Protein AF-A0A3A0CST8-F1 (afdb_monomer_lite)

Structure (mmCIF, N/CA/C/O backbone):
data_AF-A0A3A0CST8-F1
#
_entry.id   AF-A0A3A0CST8-F1
#
loop_
_atom_site.group_PDB
_atom_site.id
_atom_site.type_symbol
_atom_site.label_atom_id
_atom_site.label_alt_id
_atom_site.label_comp_id
_atom_site.label_asym_id
_atom_site.label_entity_id
_atom_site.label_seq_id
_atom_site.pdbx_PDB_ins_code
_atom_site.Cartn_x
_atom_site.Cartn_y
_atom_site.Cartn_z
_atom_site.occupancy
_atom_site.B_iso_or_equiv
_atom_site.auth_seq_id
_atom_site.auth_comp_id
_atom_site.auth_asym_id
_atom_site.auth_atom_id
_atom_site.pdbx_PDB_model_num
ATOM 1 N N . MET A 1 1 ? -14.124 11.091 2.974 1.00 81.06 1 MET A N 1
ATOM 2 C CA . MET A 1 1 ? -13.326 9.839 2.989 1.00 81.06 1 MET A CA 1
ATOM 3 C C . MET A 1 1 ? -13.297 9.136 1.631 1.00 81.06 1 MET A C 1
ATOM 5 O O . MET A 1 1 ? -12.211 8.957 1.101 1.00 81.06 1 MET A O 1
ATOM 9 N N . GLN A 1 2 ? -14.442 8.824 1.005 1.00 89.06 2 GLN A N 1
ATOM 10 C CA . GLN A 1 2 ? -14.467 8.164 -0.319 1.00 89.06 2 GLN A CA 1
ATOM 11 C C . GLN A 1 2 ? -13.701 8.930 -1.416 1.00 89.06 2 GLN A C 1
ATOM 13 O O . GLN A 1 2 ? -12.946 8.319 -2.166 1.00 89.06 2 GLN A O 1
ATOM 18 N N . ALA A 1 3 ? -13.816 10.264 -1.459 1.00 92.81 3 ALA A N 1
ATOM 19 C CA . ALA A 1 3 ? -13.084 11.101 -2.416 1.00 92.81 3 ALA A CA 1
ATOM 20 C C . ALA A 1 3 ? -11.552 10.955 -2.311 1.00 92.81 3 ALA A C 1
ATOM 22 O O . ALA A 1 3 ? -10.868 10.930 -3.327 1.00 92.81 3 ALA A O 1
ATOM 23 N N . ILE A 1 4 ? -11.012 10.787 -1.097 1.00 92.19 4 ILE A N 1
ATOM 24 C CA . ILE A 1 4 ? -9.565 10.621 -0.873 1.00 92.19 4 ILE A CA 1
ATOM 25 C C . ILE A 1 4 ? -9.092 9.273 -1.425 1.00 92.19 4 ILE A C 1
ATOM 27 O O . ILE A 1 4 ? -8.030 9.194 -2.040 1.00 92.19 4 ILE A O 1
ATOM 31 N N . ALA A 1 5 ? -9.874 8.207 -1.231 1.00 92.00 5 ALA A N 1
ATOM 32 C CA . ALA A 1 5 ? -9.537 6.899 -1.782 1.00 92.00 5 ALA A CA 1
ATOM 33 C C . ALA A 1 5 ? -9.589 6.895 -3.313 1.00 92.00 5 ALA A C 1
ATOM 35 O O . ALA A 1 5 ? -8.661 6.388 -3.941 1.00 92.00 5 ALA A O 1
ATOM 36 N N . TRP A 1 6 ? -10.610 7.521 -3.905 1.00 94.75 6 TRP A N 1
ATOM 37 C CA . TRP A 1 6 ? -10.683 7.704 -5.355 1.00 94.75 6 TRP A CA 1
ATOM 38 C C . TRP A 1 6 ? -9.512 8.516 -5.895 1.00 94.75 6 TRP A C 1
ATOM 40 O O . TRP A 1 6 ? -8.875 8.073 -6.842 1.00 94.75 6 TRP A O 1
ATOM 50 N N . ALA A 1 7 ? -9.169 9.641 -5.262 1.00 96.38 7 ALA A N 1
ATOM 51 C CA . ALA A 1 7 ? -8.025 10.453 -5.665 1.00 96.38 7 ALA A CA 1
ATOM 52 C C . ALA A 1 7 ? -6.721 9.640 -5.643 1.00 96.38 7 ALA A C 1
ATOM 54 O O . ALA A 1 7 ? -5.965 9.657 -6.609 1.00 96.38 7 ALA A O 1
ATOM 55 N N . ARG A 1 8 ? -6.478 8.854 -4.585 1.00 95.56 8 ARG A N 1
ATOM 56 C CA . ARG A 1 8 ? -5.288 7.989 -4.494 1.00 95.56 8 ARG A CA 1
ATOM 57 C C . ARG A 1 8 ? -5.203 6.977 -5.633 1.00 95.56 8 ARG A C 1
ATOM 59 O O . ARG A 1 8 ? -4.122 6.789 -6.178 1.00 95.56 8 ARG A O 1
ATOM 66 N N . ILE A 1 9 ? -6.316 6.345 -6.003 1.00 96.38 9 ILE A N 1
ATOM 67 C CA . ILE A 1 9 ? -6.340 5.402 -7.129 1.00 96.38 9 ILE A CA 1
ATOM 68 C C . ILE A 1 9 ? -6.150 6.151 -8.453 1.00 96.38 9 ILE A C 1
ATOM 70 O O . ILE A 1 9 ? -5.315 5.749 -9.257 1.00 96.38 9 ILE A O 1
ATOM 74 N N . ALA A 1 10 ? -6.864 7.261 -8.651 1.00 97.38 10 ALA A N 1
ATOM 75 C CA . ALA A 1 10 ? -6.822 8.053 -9.878 1.00 97.38 10 ALA A CA 1
ATOM 76 C C . ALA A 1 10 ? -5.422 8.610 -10.175 1.00 97.38 10 ALA A C 1
ATOM 78 O O . ALA A 1 10 ? -4.998 8.581 -11.324 1.00 97.38 10 ALA A O 1
ATOM 79 N N . PHE A 1 11 ? -4.682 9.056 -9.155 1.00 97.81 11 PHE A N 1
ATOM 80 C CA . PHE A 1 11 ? -3.289 9.491 -9.308 1.00 97.81 11 PHE A CA 1
ATOM 81 C C . PHE A 1 11 ? -2.293 8.323 -9.311 1.00 97.81 11 PHE A C 1
ATOM 83 O O . PHE A 1 11 ? -1.277 8.380 -10.000 1.00 97.81 11 PHE A O 1
ATOM 90 N N . GLY A 1 12 ? -2.577 7.249 -8.571 1.00 97.12 12 GLY A N 1
ATOM 91 C CA . GLY A 1 12 ? -1.694 6.089 -8.473 1.00 97.12 12 GLY A CA 1
ATOM 92 C C . GLY A 1 12 ? -1.611 5.272 -9.763 1.00 97.12 12 GLY A C 1
ATOM 93 O O . GLY A 1 12 ? -0.530 4.802 -10.107 1.00 97.12 12 GLY A O 1
ATOM 94 N N . VAL A 1 13 ? -2.722 5.119 -10.497 1.00 97.94 13 VAL A N 1
ATOM 95 C CA . VAL A 1 13 ? -2.768 4.315 -11.733 1.00 97.94 13 VAL A CA 1
ATOM 96 C C . VAL A 1 13 ? -1.842 4.875 -12.825 1.00 97.94 13 VAL A C 1
ATOM 98 O O . VAL A 1 13 ? -0.993 4.115 -13.284 1.00 97.94 13 VAL A O 1
ATOM 101 N N . PRO A 1 14 ? -1.899 6.169 -13.208 1.00 98.12 14 PRO A N 1
ATOM 102 C CA . PRO A 1 14 ? -0.940 6.746 -14.153 1.00 98.12 14 PRO A CA 1
ATOM 103 C C . PRO A 1 14 ? 0.509 6.619 -13.676 1.00 98.12 14 PRO A C 1
ATOM 105 O O . PRO A 1 14 ? 1.400 6.303 -14.462 1.00 98.12 14 PRO A O 1
ATOM 108 N N . LEU A 1 15 ? 0.746 6.794 -12.372 1.00 97.50 15 LEU A N 1
ATOM 109 C CA . LEU A 1 15 ? 2.083 6.707 -11.789 1.00 97.50 15 LEU A CA 1
ATOM 110 C C . LEU A 1 15 ? 2.684 5.291 -11.890 1.00 97.50 15 LEU A C 1
ATOM 112 O O . LEU A 1 15 ? 3.903 5.152 -11.959 1.00 97.50 15 LEU A O 1
ATOM 116 N N . CYS A 1 16 ? 1.855 4.242 -11.989 1.00 98.12 16 CYS A N 1
ATOM 117 C CA . CYS A 1 16 ? 2.318 2.869 -12.228 1.00 98.12 16 CYS A CA 1
ATOM 118 C C . CYS A 1 16 ? 2.961 2.670 -13.611 1.00 98.12 16 CYS A C 1
ATOM 120 O O . CYS A 1 16 ? 3.689 1.698 -13.794 1.00 98.12 16 CYS A O 1
ATOM 122 N N . PHE A 1 17 ? 2.719 3.562 -14.579 1.00 98.12 17 PHE A N 1
ATOM 123 C CA . PHE A 1 17 ? 3.304 3.468 -15.922 1.00 98.12 17 PHE A CA 1
ATOM 124 C C . PHE A 1 17 ? 4.662 4.166 -16.045 1.00 98.12 17 PHE A C 1
ATOM 126 O O . PHE A 1 17 ? 5.387 3.908 -17.004 1.00 98.12 17 PHE A O 1
ATOM 133 N N . VAL A 1 18 ? 5.049 5.006 -15.078 1.00 97.62 18 VAL A N 1
ATOM 134 C CA . VAL A 1 18 ? 6.353 5.694 -15.086 1.00 97.62 18 VAL A CA 1
ATOM 135 C C . VAL A 1 18 ? 7.536 4.714 -15.158 1.00 97.62 18 VAL A C 1
ATOM 137 O O . VAL A 1 18 ? 8.402 4.916 -16.010 1.00 97.62 18 VAL A O 1
ATOM 140 N N . PRO A 1 19 ? 7.584 3.618 -14.372 1.00 96.75 19 PRO A N 1
ATOM 141 C CA . PRO A 1 19 ? 8.659 2.628 -14.472 1.00 96.75 19 PRO A CA 1
ATOM 142 C C . PRO A 1 19 ? 8.747 1.991 -15.864 1.00 96.75 19 PRO A C 1
ATOM 144 O O . PRO A 1 19 ? 9.836 1.841 -16.415 1.00 96.75 19 PRO A O 1
ATOM 147 N N . ALA A 1 20 ? 7.597 1.656 -16.457 1.00 97.69 20 ALA A N 1
ATOM 148 C CA . ALA A 1 20 ? 7.516 1.063 -17.787 1.00 97.69 20 ALA A CA 1
ATOM 149 C C . ALA A 1 20 ? 7.975 2.032 -18.883 1.00 97.69 20 ALA A C 1
ATOM 151 O O . ALA A 1 20 ? 8.694 1.623 -19.792 1.00 97.69 20 ALA A O 1
ATOM 152 N N . LEU A 1 21 ? 7.622 3.316 -18.764 1.00 97.94 21 LEU A N 1
ATOM 153 C CA . LEU A 1 21 ? 8.081 4.386 -19.649 1.00 97.94 21 LEU A CA 1
ATOM 154 C C . LEU A 1 21 ? 9.606 4.531 -19.602 1.00 97.94 21 LEU A C 1
ATOM 156 O O . LEU A 1 21 ? 10.253 4.544 -20.649 1.00 97.94 21 LEU A O 1
ATOM 160 N N . VAL A 1 22 ? 10.184 4.598 -18.398 1.00 97.00 22 VAL A N 1
ATOM 161 C CA . VAL A 1 22 ? 11.635 4.729 -18.208 1.00 97.00 22 VAL A CA 1
ATOM 162 C C . VAL A 1 22 ? 12.360 3.508 -18.775 1.00 97.00 22 VAL A C 1
ATOM 164 O O . VAL A 1 22 ? 13.212 3.650 -19.649 1.00 97.00 22 VAL A O 1
ATOM 167 N N . LEU A 1 23 ? 11.983 2.301 -18.344 1.00 96.06 23 LEU A N 1
ATOM 168 C CA . LEU A 1 23 ? 12.637 1.063 -18.776 1.00 96.06 23 LEU A CA 1
ATOM 169 C C . LEU A 1 23 ? 12.425 0.781 -20.268 1.00 96.06 23 LEU A C 1
ATOM 171 O O . LEU A 1 23 ? 13.358 0.376 -20.954 1.00 96.06 23 LEU A O 1
ATOM 175 N N . GLY A 1 24 ? 11.223 1.032 -20.790 1.00 96.69 24 GLY A N 1
ATOM 176 C CA . GLY A 1 24 ? 10.903 0.858 -22.207 1.00 96.69 24 GLY A CA 1
ATOM 177 C C . GLY A 1 24 ? 11.735 1.784 -23.090 1.00 96.69 24 GLY A C 1
ATOM 178 O O . GLY A 1 24 ? 12.293 1.343 -24.090 1.00 96.69 24 GLY A O 1
ATOM 179 N N . THR A 1 25 ? 11.910 3.040 -22.670 1.00 97.19 25 THR A N 1
ATOM 180 C CA . THR A 1 25 ? 12.773 4.005 -23.369 1.00 97.19 25 THR A CA 1
ATOM 181 C C . THR A 1 25 ? 14.241 3.589 -23.320 1.00 97.19 25 THR A C 1
ATOM 183 O O . THR A 1 25 ? 14.923 3.663 -24.341 1.00 97.19 25 THR A O 1
ATOM 186 N N . MET A 1 26 ? 14.725 3.092 -22.175 1.00 95.88 26 MET A N 1
ATOM 187 C CA . MET A 1 26 ? 16.091 2.571 -22.057 1.00 95.88 26 MET A CA 1
ATOM 188 C C . MET A 1 26 ? 16.331 1.375 -22.987 1.00 95.88 26 MET A C 1
ATOM 190 O O . MET A 1 26 ? 17.335 1.356 -23.697 1.00 95.88 26 MET A O 1
ATOM 194 N N . PHE A 1 27 ? 15.415 0.400 -23.029 1.00 95.38 27 PHE A N 1
ATOM 195 C CA . PHE A 1 27 ? 15.548 -0.767 -23.907 1.00 95.38 27 PHE A CA 1
ATOM 196 C C . PHE A 1 27 ? 15.442 -0.410 -25.384 1.00 95.38 27 PHE A C 1
ATOM 198 O O . PHE A 1 27 ? 16.228 -0.915 -26.182 1.00 95.38 27 PHE A O 1
ATOM 205 N N . TRP A 1 28 ? 14.518 0.478 -25.745 1.00 96.31 28 TRP A N 1
ATOM 206 C CA . TRP A 1 28 ? 14.379 0.945 -27.118 1.00 96.31 28 TRP A CA 1
ATOM 207 C C . TRP A 1 28 ? 15.637 1.684 -27.592 1.00 96.31 28 TRP A C 1
ATOM 209 O O . TRP A 1 28 ? 16.147 1.403 -28.678 1.00 96.31 28 TRP A O 1
ATOM 219 N N . PHE A 1 29 ? 16.190 2.579 -26.765 1.00 96.38 29 PHE A N 1
ATOM 220 C CA . PHE A 1 29 ? 17.419 3.305 -27.090 1.00 96.38 29 PHE A CA 1
ATOM 221 C C . PHE A 1 29 ? 18.623 2.361 -27.195 1.00 96.38 29 PHE A C 1
ATOM 223 O O . PHE A 1 29 ? 19.391 2.442 -28.152 1.00 96.38 29 PHE A O 1
ATOM 230 N N . ALA A 1 30 ? 18.780 1.428 -26.253 1.00 94.62 30 ALA A N 1
ATOM 231 C CA . ALA A 1 30 ? 19.846 0.429 -26.305 1.00 94.62 30 ALA A CA 1
ATOM 232 C C . ALA A 1 30 ? 19.723 -0.466 -27.550 1.00 94.62 30 ALA A C 1
ATOM 234 O O . ALA A 1 30 ? 20.701 -0.672 -28.263 1.00 94.62 30 ALA A O 1
ATOM 235 N N . GLY A 1 31 ? 18.513 -0.943 -27.850 1.00 94.12 31 GLY A N 1
ATOM 236 C CA . GLY A 1 31 ? 18.230 -1.769 -29.020 1.00 94.12 31 GLY A CA 1
ATOM 237 C C . GLY A 1 31 ? 18.499 -1.048 -30.339 1.00 94.12 31 GLY A C 1
ATOM 238 O O . GLY A 1 31 ? 19.132 -1.614 -31.226 1.00 94.12 31 GLY A O 1
ATOM 239 N N . SER A 1 32 ? 18.093 0.219 -30.447 1.00 94.25 32 SER A N 1
ATOM 240 C CA . SER A 1 32 ? 18.335 1.038 -31.641 1.00 94.25 32 SER A CA 1
ATOM 241 C C . SER A 1 32 ? 19.829 1.287 -31.866 1.00 94.25 32 SER A C 1
ATOM 243 O O . SER A 1 32 ? 20.308 1.186 -32.988 1.00 94.25 32 SER A O 1
ATOM 245 N N . ASN A 1 33 ? 20.604 1.532 -30.806 1.00 94.56 33 ASN A N 1
ATOM 246 C CA . ASN A 1 33 ? 22.049 1.729 -30.952 1.00 94.56 33 ASN A CA 1
ATOM 247 C C . ASN A 1 33 ? 22.806 0.439 -31.297 1.00 94.56 33 ASN A C 1
ATOM 249 O O . ASN A 1 33 ? 23.795 0.492 -32.022 1.00 94.56 33 ASN A O 1
ATOM 253 N N . LEU A 1 34 ? 22.368 -0.712 -30.782 1.00 94.88 34 LEU A N 1
ATOM 254 C CA . LEU A 1 34 ? 23.064 -1.987 -30.986 1.00 94.88 34 LEU A CA 1
ATOM 255 C C . LEU A 1 34 ? 22.696 -2.671 -32.309 1.00 94.88 34 LEU A C 1
ATOM 257 O O . LEU A 1 34 ? 23.549 -3.303 -32.925 1.00 94.88 34 LEU A O 1
ATOM 261 N N . PHE A 1 35 ? 21.439 -2.552 -32.743 1.00 93.75 35 PHE A N 1
ATOM 262 C CA . PHE A 1 35 ? 20.893 -3.289 -33.889 1.00 93.75 35 PHE A CA 1
ATOM 263 C C . PHE A 1 35 ? 20.351 -2.368 -35.000 1.00 93.75 35 PHE A C 1
ATOM 265 O O . PHE A 1 35 ? 19.735 -2.839 -35.955 1.00 93.75 35 PHE A O 1
ATOM 272 N N . GLY A 1 36 ? 20.567 -1.052 -34.890 1.00 86.88 36 GLY A N 1
ATOM 273 C CA . GLY A 1 36 ? 20.136 -0.031 -35.851 1.00 86.88 36 GLY A CA 1
ATOM 274 C C . GLY A 1 36 ? 18.670 0.371 -35.681 1.00 86.88 36 GLY A C 1
ATOM 275 O O . GLY A 1 36 ? 18.365 1.475 -35.235 1.00 86.88 36 GLY A O 1
ATOM 276 N N . HIS A 1 37 ? 17.743 -0.524 -36.023 1.00 81.00 37 HIS A N 1
ATOM 277 C CA . HIS A 1 37 ? 16.313 -0.299 -35.818 1.00 81.00 37 HIS A CA 1
ATOM 278 C C . HIS A 1 37 ? 15.620 -1.599 -35.426 1.00 81.00 37 HIS A C 1
ATOM 280 O O . HIS A 1 37 ? 15.430 -2.493 -36.248 1.00 81.00 37 HIS A O 1
ATOM 286 N N . TRP A 1 38 ? 15.241 -1.696 -34.152 1.00 79.62 38 TRP A N 1
ATOM 287 C CA . TRP A 1 38 ? 14.677 -2.915 -33.575 1.00 79.62 38 TRP A CA 1
ATOM 288 C C . TRP A 1 38 ? 13.203 -2.741 -33.172 1.00 79.62 38 TRP A C 1
ATOM 290 O O . TRP A 1 38 ? 12.765 -3.197 -32.125 1.00 79.62 38 TRP A O 1
ATOM 300 N N . GLY A 1 39 ? 12.417 -2.084 -34.027 1.00 91.75 39 GLY A N 1
ATOM 301 C CA . GLY A 1 39 ? 10.966 -1.954 -33.873 1.00 91.75 39 GLY A CA 1
ATOM 302 C C . GLY A 1 39 ? 10.496 -0.709 -33.115 1.00 91.75 39 GLY A C 1
ATOM 3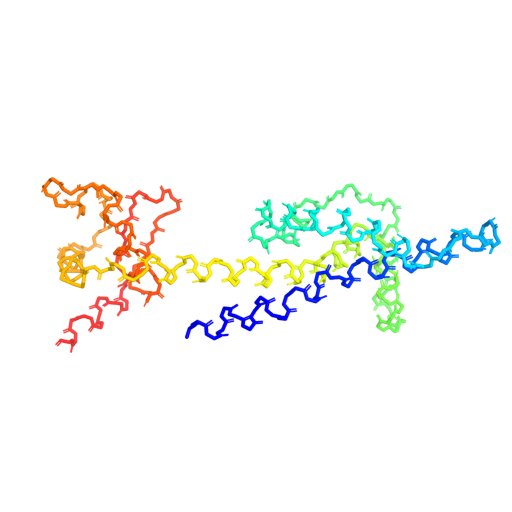03 O O . GLY A 1 39 ? 11.281 0.129 -32.659 1.00 91.75 39 GLY A O 1
ATOM 304 N N . ASP A 1 40 ? 9.173 -0.589 -33.011 1.00 96.00 40 ASP A N 1
ATOM 305 C CA . ASP A 1 40 ? 8.511 0.590 -32.460 1.00 96.00 40 ASP A CA 1
ATOM 306 C C . ASP A 1 40 ? 8.678 0.689 -30.940 1.00 96.00 40 ASP A C 1
ATOM 308 O O . ASP A 1 40 ? 8.480 -0.281 -30.203 1.00 96.00 40 ASP A O 1
ATOM 312 N N . TRP A 1 41 ? 8.946 1.900 -30.445 1.00 96.25 41 TRP A N 1
ATOM 313 C CA . TRP A 1 41 ? 9.044 2.199 -29.008 1.00 96.25 41 TRP A CA 1
ATOM 314 C C . TRP A 1 41 ? 7.820 1.711 -28.213 1.00 96.25 41 TRP A C 1
ATOM 316 O O . TRP A 1 41 ? 7.947 1.218 -27.090 1.00 96.25 41 TRP A O 1
ATOM 326 N N . THR A 1 42 ? 6.634 1.777 -28.822 1.00 97.19 42 THR A N 1
ATOM 327 C CA . THR A 1 42 ? 5.367 1.325 -28.236 1.00 97.19 42 THR A CA 1
ATOM 328 C C . THR A 1 42 ? 5.409 -0.145 -27.809 1.00 97.19 42 THR A C 1
ATOM 330 O O . THR A 1 42 ? 4.859 -0.490 -26.765 1.00 97.19 42 THR A O 1
ATOM 333 N N . TRP A 1 43 ? 6.094 -1.009 -28.563 1.00 96.56 43 TRP A N 1
ATOM 334 C CA . TRP A 1 43 ? 6.226 -2.431 -28.231 1.00 96.56 43 TRP A CA 1
ATOM 335 C C . TRP A 1 43 ? 7.049 -2.634 -26.954 1.00 96.56 43 TRP A C 1
ATOM 337 O O . TRP A 1 43 ? 6.638 -3.371 -26.055 1.00 96.56 43 TRP A O 1
ATOM 347 N N . TYR A 1 44 ? 8.168 -1.917 -26.830 1.00 96.25 44 TYR A N 1
ATOM 348 C CA . TYR A 1 44 ? 9.008 -1.941 -25.633 1.00 96.25 44 TYR A CA 1
ATOM 349 C C . TYR A 1 44 ? 8.253 -1.448 -24.403 1.00 96.25 44 TYR A C 1
ATOM 351 O O . TYR A 1 44 ? 8.309 -2.096 -23.361 1.00 96.25 44 TYR A O 1
ATOM 359 N N . PHE A 1 45 ? 7.509 -0.346 -24.532 1.00 97.69 45 PHE A N 1
ATOM 360 C CA . PHE A 1 45 ? 6.683 0.191 -23.452 1.00 97.69 45 PHE A CA 1
ATOM 361 C C . PHE A 1 45 ? 5.644 -0.821 -22.946 1.00 97.69 45 PHE A C 1
ATOM 363 O O . PHE A 1 45 ? 5.506 -1.013 -21.739 1.00 97.69 45 PHE A O 1
ATOM 370 N N . TRP A 1 46 ? 4.913 -1.492 -23.841 1.00 98.06 46 TRP A N 1
ATOM 371 C CA . TRP A 1 46 ? 3.888 -2.448 -23.413 1.00 98.06 46 TRP A CA 1
ATOM 372 C C . TRP A 1 46 ? 4.481 -3.721 -22.811 1.00 98.06 46 TRP A C 1
ATOM 374 O O . TRP A 1 46 ? 3.966 -4.189 -21.795 1.00 98.06 46 TRP A O 1
ATOM 384 N N . ILE A 1 47 ? 5.583 -4.250 -23.364 1.00 97.81 47 ILE A N 1
ATOM 385 C CA . ILE A 1 47 ? 6.296 -5.382 -22.747 1.00 97.81 47 ILE A CA 1
ATOM 386 C C . ILE A 1 47 ? 6.730 -5.007 -21.330 1.00 97.81 47 ILE A C 1
ATOM 388 O O . ILE A 1 47 ? 6.453 -5.745 -20.380 1.00 97.81 47 ILE A O 1
ATOM 392 N N . THR A 1 48 ? 7.404 -3.863 -21.164 1.00 97.44 48 THR A N 1
ATOM 393 C CA . THR A 1 48 ? 7.874 -3.451 -19.841 1.00 97.44 48 THR A CA 1
ATOM 394 C C . THR A 1 48 ? 6.705 -3.201 -18.903 1.00 97.44 48 THR A C 1
ATOM 396 O O . THR A 1 48 ? 6.788 -3.621 -17.755 1.00 97.44 48 THR A O 1
ATOM 399 N N . ALA A 1 49 ? 5.594 -2.613 -19.352 1.00 98.12 49 ALA A N 1
ATOM 400 C CA . ALA A 1 49 ? 4.399 -2.411 -18.530 1.00 98.12 49 ALA A CA 1
ATOM 401 C C . ALA A 1 49 ? 3.796 -3.733 -18.032 1.00 98.12 49 ALA A C 1
ATOM 403 O O . ALA A 1 49 ? 3.553 -3.876 -16.832 1.00 98.12 49 ALA A O 1
ATOM 404 N N . ILE A 1 50 ? 3.615 -4.715 -18.923 1.00 98.38 50 ILE A N 1
ATOM 405 C CA . ILE A 1 50 ? 3.051 -6.033 -18.589 1.00 98.38 50 ILE A CA 1
ATOM 406 C C . ILE A 1 50 ? 3.915 -6.764 -17.555 1.00 98.38 50 ILE A C 1
ATOM 408 O O . ILE A 1 50 ? 3.379 -7.451 -16.689 1.00 98.38 50 ILE A O 1
ATOM 412 N N . VAL A 1 51 ? 5.239 -6.606 -17.608 1.00 98.00 51 VAL A N 1
ATOM 413 C CA . VAL A 1 51 ? 6.160 -7.277 -16.677 1.00 98.00 51 VAL A CA 1
ATOM 414 C C . VAL A 1 51 ? 6.326 -6.499 -15.368 1.00 98.00 51 VAL A C 1
ATOM 416 O O . VAL A 1 51 ? 6.239 -7.066 -14.278 1.00 98.00 51 VAL A O 1
ATOM 419 N N . THR A 1 52 ? 6.578 -5.194 -15.455 1.00 97.50 52 THR A N 1
ATOM 420 C CA . THR A 1 52 ? 6.989 -4.369 -14.308 1.00 97.50 52 THR A CA 1
ATOM 421 C C . THR A 1 52 ? 5.830 -4.050 -13.380 1.00 97.50 52 THR A C 1
ATOM 423 O O . THR A 1 52 ? 6.005 -4.126 -12.165 1.00 97.50 52 THR A O 1
ATOM 426 N N . ILE A 1 53 ? 4.634 -3.762 -13.907 1.00 98.00 53 ILE A N 1
ATOM 427 C CA . ILE A 1 53 ? 3.485 -3.384 -13.074 1.00 98.00 53 ILE A CA 1
ATOM 428 C C . ILE A 1 53 ? 3.116 -4.521 -12.102 1.00 98.00 53 ILE A C 1
ATOM 430 O O . ILE A 1 53 ? 3.118 -4.272 -10.892 1.00 98.00 53 ILE A O 1
ATOM 434 N N . PRO A 1 54 ? 2.878 -5.778 -12.540 1.00 98.44 54 PRO A N 1
ATOM 435 C CA . PRO A 1 54 ? 2.577 -6.871 -11.613 1.00 98.44 54 PRO A CA 1
ATOM 436 C C . PRO A 1 54 ? 3.705 -7.131 -10.613 1.00 98.44 54 PRO A C 1
ATOM 438 O O . PRO A 1 54 ? 3.440 -7.434 -9.448 1.00 98.44 54 PRO A O 1
ATOM 441 N N . LEU A 1 55 ? 4.962 -6.986 -11.048 1.00 97.88 55 LEU A N 1
ATOM 442 C CA . LEU A 1 55 ? 6.124 -7.184 -10.188 1.00 97.88 55 LEU A CA 1
ATOM 443 C C . LEU A 1 55 ? 6.178 -6.140 -9.067 1.00 97.88 55 LEU A C 1
ATOM 445 O O . LEU A 1 55 ? 6.385 -6.509 -7.912 1.00 97.88 55 LEU A O 1
ATOM 449 N N . LEU A 1 56 ? 5.927 -4.866 -9.375 1.00 96.94 56 LEU A N 1
ATOM 450 C CA . LEU A 1 56 ? 5.908 -3.791 -8.381 1.00 96.94 56 LEU A CA 1
ATOM 451 C C . LEU A 1 56 ? 4.745 -3.943 -7.394 1.00 96.94 56 LEU A C 1
ATOM 453 O O . LEU A 1 56 ? 4.946 -3.792 -6.191 1.00 96.94 56 LEU A O 1
ATOM 457 N N . PHE A 1 57 ? 3.550 -4.322 -7.863 1.00 98.06 57 PHE A N 1
ATOM 458 C CA . PHE A 1 57 ? 2.433 -4.642 -6.965 1.00 98.06 57 PHE A CA 1
ATOM 459 C C . PHE A 1 57 ? 2.763 -5.819 -6.043 1.00 98.06 57 PHE A C 1
ATOM 461 O O . PHE A 1 57 ? 2.503 -5.757 -4.841 1.00 98.06 57 PHE A O 1
ATOM 468 N N . ARG A 1 58 ? 3.368 -6.886 -6.579 1.00 97.88 58 ARG A N 1
ATOM 469 C CA . ARG A 1 58 ? 3.795 -8.041 -5.780 1.00 97.88 58 ARG A CA 1
ATOM 470 C C . ARG A 1 58 ? 4.847 -7.650 -4.742 1.00 97.88 58 ARG A C 1
ATOM 472 O O . ARG A 1 58 ? 4.783 -8.130 -3.611 1.00 97.88 58 ARG A O 1
ATOM 479 N N . LEU A 1 59 ? 5.798 -6.796 -5.117 1.00 96.38 59 LEU A N 1
ATOM 480 C CA . LEU A 1 59 ? 6.838 -6.305 -4.221 1.00 96.38 59 LEU A CA 1
ATOM 481 C C . LEU A 1 59 ? 6.236 -5.472 -3.082 1.00 96.38 59 LEU A C 1
ATOM 483 O O . LEU A 1 59 ? 6.509 -5.766 -1.924 1.00 96.38 59 LEU A O 1
ATOM 487 N N . GLU A 1 60 ? 5.356 -4.518 -3.392 1.00 96.38 60 GLU A N 1
ATOM 488 C CA . GLU A 1 60 ? 4.696 -3.664 -2.393 1.00 96.38 60 GLU A CA 1
ATOM 489 C C . GLU A 1 60 ? 3.812 -4.469 -1.423 1.00 96.38 60 GLU A C 1
ATOM 491 O O . GLU A 1 60 ? 3.772 -4.189 -0.223 1.00 96.38 60 GLU A O 1
ATOM 496 N N . VAL A 1 61 ? 3.126 -5.512 -1.909 1.00 96.12 61 VAL A N 1
ATOM 497 C CA . VAL A 1 61 ? 2.368 -6.433 -1.043 1.00 96.12 61 VAL A CA 1
ATOM 498 C C . VAL A 1 61 ? 3.301 -7.214 -0.120 1.00 96.12 61 VAL A C 1
ATOM 500 O O . VAL A 1 61 ? 2.986 -7.395 1.053 1.00 96.12 61 VAL A O 1
ATOM 503 N N . ARG A 1 62 ? 4.459 -7.662 -0.619 1.00 95.75 62 ARG A N 1
ATOM 504 C CA . ARG A 1 62 ? 5.430 -8.423 0.177 1.00 95.75 62 ARG A CA 1
ATOM 505 C C . ARG A 1 62 ? 6.109 -7.561 1.242 1.00 95.75 62 ARG A C 1
ATOM 507 O O . ARG A 1 62 ? 6.371 -8.053 2.334 1.00 95.75 62 ARG A O 1
ATOM 514 N N . THR A 1 63 ? 6.404 -6.303 0.931 1.00 94.31 63 THR A N 1
ATOM 515 C CA . THR A 1 63 ? 7.115 -5.381 1.831 1.00 94.31 63 THR A CA 1
ATOM 516 C C . THR A 1 63 ? 6.176 -4.628 2.765 1.00 94.31 63 THR A C 1
ATOM 518 O O . THR A 1 63 ? 6.645 -3.979 3.695 1.00 94.31 63 THR A O 1
ATOM 521 N N . ASN A 1 64 ? 4.860 -4.689 2.525 1.00 92.12 64 ASN A N 1
ATOM 522 C CA . ASN A 1 64 ? 3.846 -3.904 3.231 1.00 92.12 64 ASN A CA 1
ATOM 523 C C . ASN A 1 64 ? 4.147 -2.390 3.264 1.00 92.12 64 ASN A C 1
ATOM 525 O O . ASN A 1 64 ? 3.701 -1.693 4.173 1.00 92.12 64 ASN A O 1
ATOM 529 N N . GLY A 1 65 ? 4.869 -1.880 2.260 1.00 89.81 65 GLY A N 1
ATOM 530 C CA . GLY A 1 65 ? 5.284 -0.478 2.168 1.00 89.81 65 GLY A CA 1
ATOM 531 C C . GLY A 1 65 ? 6.583 -0.123 2.898 1.00 89.81 65 GLY A C 1
ATOM 532 O O . GLY A 1 65 ? 6.964 1.041 2.880 1.00 89.81 65 GLY A O 1
ATOM 533 N N . ASP A 1 66 ? 7.284 -1.095 3.493 1.00 91.88 66 ASP A N 1
ATOM 534 C CA . ASP A 1 66 ? 8.586 -0.900 4.157 1.00 91.88 66 ASP A CA 1
ATOM 535 C C . ASP A 1 66 ? 9.745 -1.445 3.299 1.00 91.88 66 ASP A C 1
ATOM 537 O O . ASP A 1 66 ? 10.609 -2.183 3.770 1.00 91.88 66 ASP A O 1
ATOM 541 N N . TYR A 1 67 ? 9.745 -1.180 1.987 1.00 91.44 67 TYR A N 1
ATOM 542 C CA . TYR A 1 67 ? 10.786 -1.720 1.100 1.00 91.44 67 TYR A CA 1
ATOM 543 C C . TYR A 1 67 ? 12.172 -1.170 1.453 1.00 91.44 67 TYR A C 1
ATOM 545 O O . TYR A 1 67 ? 13.085 -1.953 1.718 1.00 91.44 67 TYR A O 1
ATOM 553 N N . LEU A 1 68 ? 12.319 0.156 1.521 1.00 88.50 68 LEU A N 1
ATOM 554 C CA . LEU A 1 68 ? 13.596 0.789 1.845 1.00 88.50 68 LEU A CA 1
ATOM 555 C C . LEU A 1 68 ? 14.127 0.371 3.227 1.00 88.50 68 LEU A C 1
ATOM 557 O O . LEU A 1 68 ? 15.317 0.089 3.354 1.00 88.50 68 LEU A O 1
ATOM 561 N N . GLY A 1 69 ? 13.259 0.261 4.240 1.00 87.25 69 GLY A N 1
ATOM 562 C CA . GLY A 1 69 ? 13.645 -0.215 5.570 1.00 87.25 69 GLY A CA 1
ATOM 563 C C . GLY A 1 69 ? 14.121 -1.668 5.559 1.00 87.25 69 GLY A C 1
ATOM 564 O O . GLY A 1 69 ? 15.125 -1.992 6.193 1.00 87.25 69 GLY A O 1
ATOM 565 N N . ASN A 1 70 ? 13.475 -2.536 4.776 1.00 88.62 70 ASN A N 1
ATOM 566 C CA . ASN A 1 70 ? 13.921 -3.919 4.596 1.00 88.62 70 ASN A CA 1
ATOM 567 C C . ASN A 1 70 ? 15.277 -4.010 3.878 1.00 88.62 70 ASN A C 1
ATOM 569 O O . ASN A 1 70 ? 16.115 -4.814 4.277 1.00 88.62 70 ASN A O 1
ATOM 573 N N . VAL A 1 71 ? 15.526 -3.174 2.863 1.00 86.31 71 VAL A N 1
ATOM 574 C CA . VAL A 1 71 ? 16.828 -3.133 2.173 1.00 86.31 71 VAL A CA 1
ATOM 575 C C . VAL A 1 71 ? 17.928 -2.577 3.080 1.00 86.31 71 VAL A C 1
ATOM 577 O O . VAL A 1 71 ? 19.042 -3.088 3.055 1.00 86.31 71 VAL A O 1
ATOM 580 N N . ALA A 1 72 ? 17.626 -1.571 3.903 1.00 84.44 72 ALA A N 1
ATOM 581 C CA . ALA A 1 72 ? 18.590 -0.975 4.827 1.00 84.44 72 ALA A CA 1
ATOM 582 C C . ALA A 1 72 ? 18.983 -1.912 5.983 1.00 84.44 72 ALA A C 1
ATOM 584 O O . ALA A 1 72 ? 20.095 -1.814 6.493 1.00 84.44 72 ALA A O 1
ATOM 585 N N . ARG A 1 73 ? 18.087 -2.820 6.397 1.00 85.81 73 ARG A N 1
ATOM 586 C CA . ARG A 1 73 ? 18.365 -3.838 7.429 1.00 85.81 73 ARG A CA 1
ATOM 587 C C . ARG A 1 73 ? 19.240 -4.987 6.932 1.00 85.81 73 ARG A C 1
ATOM 589 O O . ARG A 1 73 ? 19.902 -5.619 7.746 1.00 85.81 73 ARG A O 1
ATOM 596 N N . ASP A 1 74 ? 19.233 -5.245 5.629 1.00 83.94 74 ASP A N 1
ATOM 597 C CA . ASP A 1 74 ? 20.055 -6.267 4.979 1.00 83.94 74 ASP A CA 1
ATOM 598 C C . ASP A 1 74 ? 20.944 -5.619 3.902 1.00 83.94 74 ASP A C 1
ATOM 600 O O . ASP A 1 74 ? 20.713 -5.795 2.692 1.00 83.94 74 ASP A O 1
ATOM 604 N N . PRO A 1 75 ? 21.936 -4.802 4.316 1.00 68.25 75 PRO A N 1
ATOM 605 C CA . PRO A 1 75 ? 22.934 -4.300 3.396 1.00 68.25 75 PRO A CA 1
ATOM 606 C C . PRO A 1 75 ? 23.734 -5.516 2.931 1.00 68.25 75 PRO A C 1
ATOM 608 O O . PRO A 1 75 ? 24.485 -6.114 3.695 1.00 68.25 75 PRO A O 1
ATOM 611 N N . GLY A 1 76 ? 23.513 -5.928 1.681 1.00 70.94 76 GLY A N 1
ATOM 612 C CA . GLY A 1 76 ? 24.255 -7.032 1.074 1.00 70.94 76 GLY A CA 1
ATOM 613 C C . GLY A 1 76 ? 25.775 -6.816 1.112 1.00 70.94 76 GLY A C 1
ATOM 614 O O . GLY A 1 76 ? 26.239 -5.764 1.551 1.00 70.94 76 GLY A O 1
ATOM 615 N N . PRO A 1 77 ? 26.562 -7.784 0.612 1.00 67.88 77 PRO A N 1
ATOM 616 C CA . PRO A 1 77 ? 28.019 -7.716 0.670 1.00 67.88 77 PRO A CA 1
ATOM 617 C C . PRO A 1 77 ? 28.518 -6.383 0.103 1.00 67.88 77 PRO A C 1
ATOM 619 O O . PRO A 1 77 ? 28.217 -6.026 -1.039 1.00 67.88 77 PRO A O 1
ATOM 622 N N . SER A 1 78 ? 29.234 -5.627 0.935 1.00 62.12 78 SER A N 1
ATOM 623 C CA . SER A 1 78 ? 29.850 -4.364 0.553 1.00 62.12 78 SER A CA 1
ATOM 624 C C . SER A 1 78 ? 30.885 -4.618 -0.541 1.00 62.12 78 SER A C 1
ATOM 626 O O . SER A 1 78 ? 31.695 -5.540 -0.453 1.00 62.12 78 SER A O 1
ATOM 628 N N . VAL A 1 79 ? 30.847 -3.812 -1.604 1.00 61.12 79 VAL A N 1
ATOM 629 C CA . VAL A 1 79 ? 31.845 -3.893 -2.675 1.00 61.12 79 VAL A CA 1
ATOM 630 C C . VAL A 1 79 ? 33.182 -3.385 -2.113 1.00 61.12 79 VAL A C 1
ATOM 632 O O . VAL A 1 79 ? 33.223 -2.260 -1.598 1.00 61.12 79 VAL A O 1
ATOM 635 N N . PRO A 1 80 ? 34.277 -4.168 -2.185 1.00 53.16 80 PRO A N 1
ATOM 636 C CA . PRO A 1 80 ? 35.592 -3.716 -1.740 1.00 53.16 80 PRO A CA 1
ATOM 637 C C . PRO A 1 80 ? 35.998 -2.436 -2.486 1.00 53.16 80 PRO A C 1
ATOM 639 O O . PRO A 1 80 ? 35.994 -2.413 -3.714 1.00 53.16 80 PRO A O 1
ATOM 642 N N . GLY A 1 81 ? 36.329 -1.369 -1.751 1.00 59.34 81 GLY A N 1
ATOM 643 C CA . GLY A 1 81 ? 36.746 -0.073 -2.314 1.00 59.34 81 GLY A CA 1
ATOM 644 C C . GLY A 1 81 ? 35.689 1.044 -2.308 1.00 59.34 81 GLY A C 1
ATOM 645 O O . GLY A 1 81 ? 36.018 2.182 -2.639 1.00 59.34 81 GLY A O 1
ATOM 646 N N . GLY A 1 82 ? 34.447 0.776 -1.881 1.00 56.41 82 GLY A N 1
ATOM 647 C CA . GLY A 1 82 ? 33.386 1.797 -1.805 1.00 56.41 82 GLY A CA 1
ATOM 648 C C . GLY A 1 82 ? 33.630 2.913 -0.774 1.00 56.41 82 GLY A C 1
ATOM 649 O O . GLY A 1 82 ? 33.142 4.031 -0.945 1.00 56.41 82 GLY A O 1
ATOM 650 N N . GLU A 1 83 ? 34.427 2.649 0.266 1.00 60.00 83 GLU A N 1
ATOM 651 C CA . GLU A 1 83 ? 34.704 3.608 1.347 1.00 60.00 83 GLU A CA 1
ATOM 652 C C . GLU A 1 83 ? 35.500 4.831 0.865 1.00 60.00 83 GLU A C 1
ATOM 654 O O . GLU A 1 83 ? 35.184 5.961 1.235 1.00 60.00 83 GLU A O 1
ATOM 659 N N . MET A 1 84 ? 36.470 4.640 -0.038 1.00 55.53 84 MET A N 1
ATOM 660 C CA . MET A 1 84 ? 37.254 5.743 -0.612 1.00 55.53 84 MET A CA 1
ATOM 661 C C . MET A 1 84 ? 36.402 6.664 -1.499 1.00 55.53 84 MET A C 1
ATOM 663 O O . MET A 1 84 ? 36.595 7.881 -1.501 1.00 55.53 84 MET A O 1
ATOM 667 N N . LEU A 1 85 ? 35.424 6.104 -2.220 1.00 56.22 85 LEU A N 1
ATOM 668 C CA . LEU A 1 85 ? 34.529 6.871 -3.092 1.00 56.22 85 LEU A CA 1
ATOM 669 C C . LEU A 1 85 ? 33.493 7.681 -2.292 1.00 56.22 85 LEU A C 1
ATOM 671 O O . LEU A 1 85 ? 33.133 8.791 -2.685 1.00 56.22 85 LEU A O 1
ATOM 675 N N . ALA A 1 86 ? 33.040 7.154 -1.150 1.00 56.59 86 ALA A N 1
ATOM 676 C CA . ALA A 1 86 ? 32.127 7.850 -0.244 1.00 56.59 86 ALA A CA 1
ATOM 677 C C . ALA A 1 86 ? 32.786 9.075 0.420 1.00 56.59 86 ALA A C 1
ATOM 679 O O . ALA A 1 86 ? 32.152 10.125 0.542 1.00 56.59 86 ALA A O 1
ATOM 680 N N . VAL A 1 87 ? 34.074 8.975 0.775 1.00 60.69 87 VAL A N 1
ATOM 681 C CA . VAL A 1 87 ? 34.872 10.108 1.279 1.00 60.69 87 VAL A CA 1
ATOM 682 C C . VAL A 1 87 ? 35.062 11.176 0.193 1.00 60.69 87 VAL A C 1
ATOM 684 O O . VAL A 1 87 ? 34.900 12.362 0.471 1.00 60.69 87 VAL A O 1
ATOM 687 N N . ALA A 1 88 ? 35.305 10.779 -1.062 1.00 55.16 88 ALA A N 1
ATOM 688 C CA . ALA A 1 88 ? 35.391 11.710 -2.194 1.00 55.16 88 ALA A CA 1
ATOM 689 C C . ALA A 1 88 ? 34.061 12.442 -2.476 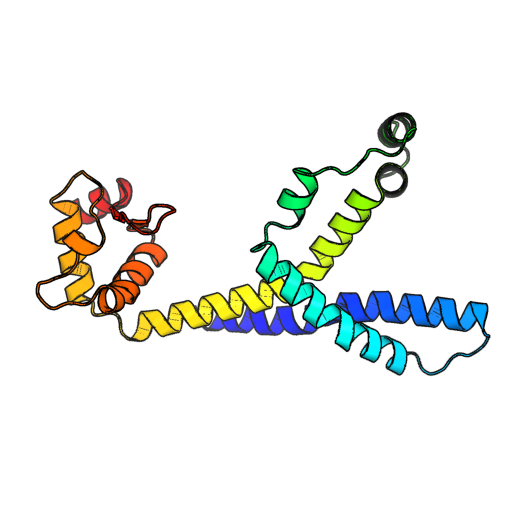1.00 55.16 88 ALA A C 1
ATOM 691 O O . ALA A 1 88 ? 34.067 13.625 -2.814 1.00 55.16 88 ALA A O 1
ATOM 692 N N . ALA A 1 89 ? 32.919 11.775 -2.275 1.00 55.88 89 ALA A N 1
ATOM 693 C CA . ALA A 1 89 ? 31.588 12.376 -2.393 1.00 55.88 89 ALA A CA 1
ATOM 694 C C . ALA A 1 89 ? 31.301 13.417 -1.291 1.00 55.88 89 ALA A C 1
ATOM 696 O O . ALA A 1 89 ? 30.619 14.410 -1.539 1.00 55.88 89 ALA A O 1
ATOM 697 N N . HIS A 1 90 ? 31.835 13.207 -0.081 1.00 57.44 90 HIS A N 1
ATOM 698 C CA . HIS A 1 90 ? 31.739 14.153 1.039 1.00 57.44 90 HIS A CA 1
ATOM 699 C C . HIS A 1 90 ? 32.594 15.417 0.847 1.00 57.44 90 HIS A C 1
ATOM 701 O O . HIS A 1 90 ? 32.300 16.443 1.455 1.00 57.44 90 HIS A O 1
ATOM 707 N N . LEU A 1 91 ? 33.614 15.379 -0.019 1.00 61.25 91 LEU A N 1
ATOM 708 C CA . LEU A 1 91 ? 34.539 16.494 -0.272 1.00 61.25 91 LEU A CA 1
ATOM 709 C C . LEU A 1 91 ? 34.000 17.576 -1.236 1.00 61.25 91 LEU A C 1
ATOM 711 O O . LEU A 1 91 ? 34.752 18.444 -1.669 1.00 61.25 91 LEU A O 1
ATOM 715 N N . GLY A 1 92 ? 32.695 17.592 -1.531 1.00 48.16 92 GLY A N 1
ATOM 716 C CA . GLY A 1 92 ? 32.031 18.798 -2.048 1.00 48.16 92 GLY A CA 1
ATOM 717 C C . GLY A 1 92 ? 31.988 18.974 -3.569 1.00 48.16 92 GLY A C 1
ATOM 718 O O . GLY A 1 92 ? 31.655 20.058 -4.048 1.00 48.16 92 GLY A O 1
ATOM 719 N N . LEU A 1 93 ? 32.235 17.928 -4.356 1.00 52.69 93 LEU A N 1
ATOM 720 C CA . LEU A 1 93 ? 31.872 17.937 -5.776 1.00 52.69 93 LEU A CA 1
ATOM 721 C C . LEU A 1 93 ? 30.357 17.729 -5.896 1.00 52.69 93 LEU A C 1
ATOM 723 O O . LEU A 1 93 ? 29.927 16.588 -5.939 1.00 52.69 93 LEU A O 1
ATOM 727 N N . GLY A 1 94 ? 29.582 18.826 -5.895 1.00 52.41 94 GLY A N 1
ATOM 728 C CA . GLY A 1 94 ? 28.177 18.981 -6.331 1.00 52.41 94 GLY A CA 1
ATOM 729 C C . GLY A 1 94 ? 27.146 17.907 -5.933 1.00 52.41 94 GLY A C 1
ATOM 730 O O . GLY A 1 94 ? 27.351 16.714 -6.094 1.00 52.41 94 GLY A O 1
ATOM 731 N N . THR A 1 95 ? 25.934 18.301 -5.540 1.00 54.97 95 THR A N 1
ATOM 732 C CA . THR A 1 95 ? 24.835 17.363 -5.205 1.00 54.97 95 THR A CA 1
ATOM 733 C C . THR A 1 95 ? 24.583 16.271 -6.260 1.00 54.97 95 THR A C 1
ATOM 735 O O . THR A 1 95 ? 24.251 15.148 -5.897 1.00 54.97 95 THR A O 1
ATOM 738 N N . LEU A 1 96 ? 24.817 16.541 -7.550 1.00 52.25 96 LEU A N 1
ATOM 739 C CA . LEU A 1 96 ? 24.738 15.538 -8.624 1.00 52.25 96 LEU A CA 1
ATOM 740 C C . LEU A 1 96 ? 25.940 14.576 -8.678 1.00 52.25 96 LEU A C 1
ATOM 742 O O . LEU A 1 96 ? 25.752 13.385 -8.923 1.00 52.25 96 LEU A O 1
ATOM 746 N N . ALA A 1 97 ? 27.159 15.052 -8.419 1.00 51.81 97 ALA A N 1
ATOM 747 C CA . ALA A 1 97 ? 28.359 14.213 -8.410 1.00 51.81 97 ALA A CA 1
ATOM 748 C C . ALA A 1 97 ? 28.481 13.398 -7.108 1.00 51.81 97 ALA A C 1
ATOM 750 O O . ALA A 1 97 ? 28.903 12.246 -7.158 1.00 51.81 97 ALA A O 1
ATOM 751 N N . GLY A 1 98 ? 27.993 13.915 -5.975 1.00 54.12 98 GLY A N 1
ATOM 752 C CA . GLY A 1 98 ? 27.839 13.156 -4.729 1.00 54.12 98 GLY A CA 1
ATOM 753 C C . GLY A 1 98 ? 26.802 12.028 -4.830 1.00 54.12 98 GLY A C 1
ATOM 754 O O . GLY A 1 98 ? 27.044 10.922 -4.342 1.00 54.12 98 GLY A O 1
ATOM 755 N N . VAL A 1 99 ? 25.683 12.253 -5.532 1.00 54.38 99 VAL A N 1
ATOM 756 C CA . VAL A 1 99 ? 24.723 11.185 -5.870 1.00 54.38 99 VAL A CA 1
ATOM 757 C C . VAL A 1 99 ? 25.365 10.178 -6.832 1.00 54.38 99 VAL A C 1
ATOM 759 O O . VAL A 1 99 ? 25.269 8.978 -6.603 1.00 54.38 99 VAL A O 1
ATOM 762 N N . GLY A 1 100 ? 26.112 10.623 -7.847 1.00 55.47 100 GLY A N 1
ATOM 763 C CA . GLY A 1 100 ? 26.872 9.736 -8.741 1.00 55.47 100 GLY A CA 1
ATOM 764 C C . GLY A 1 100 ? 27.911 8.862 -8.018 1.00 55.47 100 GLY A C 1
ATOM 765 O O . GLY A 1 100 ? 27.979 7.657 -8.229 1.00 55.47 100 GLY A O 1
ATOM 766 N N . ALA A 1 101 ? 28.691 9.433 -7.102 1.00 55.94 101 ALA A N 1
ATOM 767 C CA . ALA A 1 101 ? 29.711 8.696 -6.359 1.00 55.94 101 ALA A CA 1
ATOM 768 C C . ALA A 1 101 ? 29.103 7.730 -5.323 1.00 55.94 101 ALA A C 1
ATOM 770 O O . ALA A 1 101 ? 29.533 6.584 -5.207 1.00 55.94 101 ALA A O 1
ATOM 771 N N . THR A 1 102 ? 28.050 8.130 -4.609 1.00 59.09 102 THR A N 1
ATOM 772 C CA . THR A 1 102 ? 27.358 7.223 -3.672 1.00 59.09 102 THR A CA 1
ATOM 773 C C . THR A 1 102 ? 26.612 6.095 -4.389 1.00 59.09 102 THR A C 1
ATOM 775 O O . THR A 1 102 ? 26.587 4.968 -3.892 1.00 59.09 102 THR A O 1
ATOM 778 N N . THR A 1 103 ? 26.071 6.352 -5.585 1.00 61.03 103 THR A N 1
ATOM 779 C CA . THR A 1 103 ? 25.457 5.306 -6.418 1.00 61.03 103 THR A CA 1
ATOM 780 C C . THR A 1 103 ? 26.480 4.313 -6.974 1.00 61.03 103 THR A C 1
ATOM 782 O O . THR A 1 103 ? 26.180 3.122 -7.024 1.00 61.03 103 THR A O 1
ATOM 785 N N . LEU A 1 104 ? 27.699 4.752 -7.307 1.00 61.72 104 LEU A N 1
ATOM 786 C CA . LEU A 1 104 ? 28.801 3.857 -7.686 1.00 61.72 104 LEU A CA 1
ATOM 787 C C . LEU A 1 104 ? 29.339 3.044 -6.499 1.00 61.72 104 LEU A C 1
ATOM 789 O O . LEU A 1 104 ? 29.665 1.870 -6.660 1.00 61.72 104 LEU A O 1
ATOM 793 N N . ALA A 1 105 ? 29.404 3.641 -5.306 1.00 67.44 105 ALA A N 1
ATOM 794 C CA . ALA A 1 105 ? 29.879 2.966 -4.097 1.00 67.44 105 ALA A CA 1
ATOM 795 C C . ALA A 1 105 ? 28.906 1.883 -3.598 1.00 67.44 105 ALA A C 1
ATOM 797 O O . ALA A 1 105 ? 29.333 0.880 -3.024 1.00 67.44 105 ALA A O 1
ATOM 798 N N . ASN A 1 106 ? 27.598 2.072 -3.807 1.00 72.44 106 ASN A N 1
ATOM 799 C CA . ASN A 1 106 ? 26.582 1.091 -3.445 1.00 72.44 106 ASN A CA 1
ATOM 800 C C . ASN A 1 106 ? 25.435 1.064 -4.477 1.00 72.44 106 ASN A C 1
ATOM 802 O O . ASN A 1 106 ? 24.369 1.652 -4.249 1.00 72.44 106 ASN A O 1
ATOM 806 N N . PRO A 1 107 ? 25.607 0.343 -5.602 1.00 76.19 107 PRO A N 1
ATOM 807 C CA . PRO A 1 107 ? 24.599 0.278 -6.660 1.00 76.19 107 PRO A CA 1
ATOM 808 C C . PRO A 1 107 ? 23.270 -0.314 -6.171 1.00 76.19 107 PRO A C 1
ATOM 810 O O . PRO A 1 107 ? 22.213 0.006 -6.714 1.00 76.19 107 PRO A O 1
ATOM 813 N N . ARG A 1 108 ? 23.288 -1.127 -5.104 1.00 80.25 108 ARG A N 1
ATOM 814 C CA . ARG A 1 108 ? 22.074 -1.680 -4.488 1.00 80.25 108 ARG A CA 1
ATOM 815 C C . ARG A 1 108 ? 21.245 -0.598 -3.794 1.00 80.25 108 ARG A C 1
ATOM 817 O O . ARG A 1 108 ? 20.025 -0.613 -3.931 1.00 80.25 108 ARG A O 1
ATOM 824 N N . MET A 1 109 ? 21.881 0.348 -3.102 1.00 79.44 109 MET A N 1
ATOM 825 C CA . MET A 1 109 ? 21.184 1.488 -2.487 1.00 79.44 109 MET A CA 1
ATOM 826 C C . MET A 1 109 ? 20.667 2.485 -3.529 1.00 79.44 109 MET A C 1
ATOM 828 O O . MET A 1 109 ? 19.570 3.020 -3.392 1.00 79.44 109 MET A O 1
ATOM 832 N N . ALA A 1 110 ? 21.413 2.687 -4.616 1.00 80.56 110 ALA A N 1
ATOM 833 C CA . ALA A 1 110 ? 20.940 3.465 -5.759 1.00 80.56 110 ALA A CA 1
ATOM 834 C C . ALA A 1 110 ? 19.665 2.858 -6.362 1.00 80.56 110 ALA A C 1
ATOM 836 O O . ALA A 1 110 ? 18.637 3.523 -6.514 1.00 80.56 110 ALA A O 1
ATOM 837 N N . ALA A 1 111 ?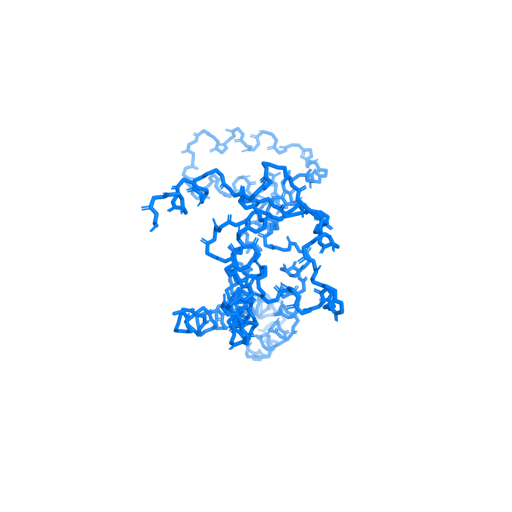 19.730 1.558 -6.662 1.00 85.12 111 ALA A N 1
ATOM 838 C CA . ALA A 1 111 ? 18.624 0.806 -7.227 1.00 85.12 111 ALA A CA 1
ATOM 839 C C . ALA A 1 111 ? 17.424 0.763 -6.273 1.00 85.12 111 ALA A C 1
ATOM 841 O O . ALA A 1 111 ? 16.283 0.840 -6.731 1.00 85.12 111 ALA A O 1
ATOM 842 N N . SER A 1 112 ? 17.649 0.681 -4.955 1.00 88.19 112 SER A N 1
ATOM 843 C CA . SER A 1 112 ? 16.560 0.702 -3.978 1.00 88.19 112 SER A CA 1
ATOM 844 C C . SER A 1 112 ? 15.853 2.056 -3.932 1.00 88.19 112 SER A C 1
ATOM 846 O O . SER A 1 112 ? 14.626 2.071 -3.901 1.00 88.19 112 SER A O 1
ATOM 848 N N . GLY A 1 113 ? 16.582 3.171 -4.045 1.00 89.12 113 GLY A N 1
ATOM 849 C CA . GLY A 1 113 ? 15.995 4.510 -4.156 1.00 89.12 113 GLY A CA 1
ATOM 850 C C . GLY A 1 113 ? 15.125 4.678 -5.406 1.00 89.12 113 GLY A C 1
ATOM 851 O O . GLY A 1 113 ? 13.987 5.135 -5.313 1.00 89.12 113 GLY A O 1
ATOM 852 N N . VAL A 1 114 ? 15.612 4.235 -6.571 1.00 90.88 114 VAL A N 1
ATOM 853 C CA . VAL A 1 114 ? 14.817 4.241 -7.816 1.00 90.88 114 VAL A CA 1
ATOM 854 C C . VAL A 1 114 ? 13.585 3.344 -7.685 1.00 90.88 114 VAL A C 1
ATOM 856 O O . VAL A 1 114 ? 12.484 3.732 -8.076 1.00 90.88 114 VAL A O 1
ATOM 859 N N . THR A 1 115 ? 13.746 2.165 -7.083 1.00 93.12 115 THR A N 1
ATOM 860 C CA . THR A 1 115 ? 12.631 1.243 -6.834 1.00 93.12 115 THR A CA 1
ATOM 861 C C . THR A 1 115 ? 11.589 1.876 -5.911 1.00 93.12 115 THR A C 1
ATOM 863 O O . THR A 1 115 ? 10.400 1.752 -6.178 1.00 93.12 115 THR A O 1
ATOM 866 N N . GLU A 1 116 ? 11.999 2.609 -4.874 1.00 93.50 116 GLU A N 1
ATOM 867 C CA . GLU A 1 116 ? 11.082 3.302 -3.961 1.00 93.50 116 GLU A CA 1
ATOM 868 C C . GLU A 1 116 ? 10.230 4.350 -4.696 1.00 93.50 116 GLU A C 1
ATOM 870 O O . GLU A 1 116 ? 9.019 4.425 -4.483 1.00 93.50 116 GLU A O 1
ATOM 875 N N . ILE A 1 117 ? 10.828 5.095 -5.633 1.00 94.75 117 ILE A N 1
ATOM 876 C CA . ILE A 1 117 ? 10.095 6.021 -6.511 1.00 94.75 117 ILE A CA 1
ATOM 877 C C . ILE A 1 117 ? 9.090 5.249 -7.377 1.00 94.75 117 ILE A C 1
ATOM 879 O O . ILE A 1 117 ? 7.930 5.646 -7.492 1.00 94.75 117 ILE A O 1
ATOM 883 N N . PHE A 1 118 ? 9.502 4.118 -7.952 1.00 96.62 118 PHE A N 1
ATOM 884 C CA . PHE A 1 118 ? 8.636 3.275 -8.784 1.00 96.62 118 PHE A CA 1
ATOM 885 C C . PHE A 1 118 ? 7.480 2.632 -8.003 1.00 96.62 118 PHE A C 1
ATOM 887 O O . PHE A 1 118 ? 6.416 2.385 -8.574 1.00 96.62 118 PHE A O 1
ATOM 894 N N . LEU A 1 119 ? 7.640 2.410 -6.696 1.00 97.00 119 LEU A N 1
ATOM 895 C CA . LEU A 1 119 ? 6.592 1.882 -5.818 1.00 97.00 119 LEU A CA 1
ATOM 896 C C . LEU A 1 119 ? 5.552 2.926 -5.402 1.00 97.00 119 LEU A C 1
ATOM 898 O O . LEU A 1 119 ? 4.488 2.543 -4.907 1.00 97.00 119 LEU A O 1
ATOM 902 N N . ALA A 1 120 ? 5.792 4.221 -5.635 1.00 96.69 120 ALA A N 1
ATOM 903 C CA . ALA A 1 120 ? 4.857 5.279 -5.256 1.00 96.69 120 ALA A CA 1
ATOM 904 C C . ALA A 1 120 ? 3.454 5.063 -5.859 1.00 96.69 120 ALA A C 1
ATOM 906 O O . ALA A 1 120 ? 2.454 5.147 -5.142 1.00 96.69 120 ALA A O 1
ATOM 907 N N . GLY A 1 121 ? 3.371 4.706 -7.146 1.00 97.44 121 GLY A N 1
ATOM 908 C CA . GLY A 1 121 ? 2.105 4.405 -7.828 1.00 97.44 121 GLY A CA 1
ATOM 909 C C . GLY A 1 121 ? 1.355 3.219 -7.206 1.00 97.44 121 GLY A C 1
ATOM 910 O O . GLY A 1 121 ? 0.248 3.410 -6.686 1.00 97.44 121 GLY A O 1
ATOM 911 N N . PRO A 1 122 ? 1.951 2.010 -7.181 1.00 97.88 122 PRO A N 1
ATOM 912 C CA . PRO A 1 122 ? 1.361 0.830 -6.546 1.00 97.88 122 PRO A CA 1
ATOM 913 C C . PRO A 1 122 ? 0.925 1.074 -5.099 1.00 97.88 122 PRO A C 1
ATOM 915 O O . PRO A 1 122 ? -0.181 0.689 -4.713 1.00 97.88 122 PRO A O 1
ATOM 918 N N . ARG A 1 123 ? 1.745 1.778 -4.307 1.00 96.94 123 ARG A N 1
ATOM 919 C CA . ARG A 1 123 ? 1.432 2.134 -2.919 1.00 96.94 123 ARG A CA 1
ATOM 920 C C . ARG A 1 123 ? 0.181 2.999 -2.821 1.00 96.94 123 ARG A C 1
ATOM 922 O O . ARG A 1 123 ? -0.680 2.734 -1.981 1.00 96.94 123 ARG A O 1
ATOM 929 N N . MET A 1 124 ? 0.032 4.008 -3.682 1.00 97.56 124 MET A N 1
ATOM 930 C CA . MET A 1 124 ? -1.174 4.843 -3.721 1.00 97.56 124 MET A CA 1
ATOM 931 C C . MET A 1 124 ? -2.421 4.028 -4.078 1.00 97.56 124 MET A C 1
ATOM 933 O O . MET A 1 124 ? -3.438 4.148 -3.389 1.00 97.56 124 MET A O 1
ATOM 937 N N . VAL A 1 125 ? -2.335 3.153 -5.084 1.00 97.94 125 VAL A N 1
ATOM 938 C CA . VAL A 1 125 ? -3.452 2.287 -5.496 1.00 97.94 125 VAL A CA 1
ATOM 939 C C . VAL A 1 125 ? -3.848 1.328 -4.372 1.00 97.94 125 VAL A C 1
ATOM 941 O O . VAL A 1 125 ? -5.023 1.258 -4.005 1.00 97.94 125 VAL A O 1
ATOM 944 N N . LEU A 1 126 ? -2.882 0.628 -3.770 1.00 97.12 126 LEU A N 1
ATOM 945 C CA . LEU A 1 126 ? -3.135 -0.316 -2.680 1.00 97.12 126 LEU A CA 1
ATOM 946 C C . LEU A 1 126 ? -3.676 0.381 -1.432 1.00 97.12 126 LEU A C 1
ATOM 948 O O . LEU A 1 126 ? -4.604 -0.127 -0.805 1.00 97.12 126 LEU A O 1
ATOM 952 N N . ASN A 1 127 ? -3.164 1.562 -1.084 1.00 95.56 127 ASN A N 1
ATOM 953 C CA . ASN A 1 127 ? -3.689 2.346 0.032 1.00 95.56 127 ASN A CA 1
ATOM 954 C C . ASN A 1 127 ? -5.102 2.871 -0.244 1.00 95.56 127 ASN A C 1
ATOM 956 O O . ASN A 1 127 ? -5.927 2.902 0.669 1.00 95.56 127 ASN A O 1
ATOM 960 N N . GLY A 1 128 ? -5.404 3.253 -1.487 1.00 96.00 128 GLY A N 1
ATOM 961 C CA . GLY A 1 128 ? -6.759 3.586 -1.921 1.00 96.00 128 GLY A CA 1
ATOM 962 C C . GLY A 1 128 ? -7.708 2.397 -1.769 1.00 96.00 128 GLY A C 1
ATOM 963 O O . GLY A 1 128 ? -8.741 2.517 -1.113 1.00 96.00 128 GLY A O 1
ATOM 964 N N . LYS A 1 129 ? -7.315 1.221 -2.276 1.00 95.81 129 LYS A N 1
ATOM 965 C CA . LYS A 1 129 ? -8.077 -0.029 -2.135 1.00 95.81 129 LYS A CA 1
ATOM 966 C C . LYS A 1 129 ? -8.308 -0.399 -0.668 1.00 95.81 129 LYS A C 1
ATOM 968 O O . LYS A 1 129 ? -9.445 -0.631 -0.278 1.00 95.81 129 LYS A O 1
ATOM 973 N N . ARG A 1 130 ? -7.258 -0.392 0.163 1.00 93.38 130 ARG A N 1
ATOM 974 C CA . ARG A 1 130 ? -7.356 -0.657 1.611 1.00 93.38 130 ARG A CA 1
ATOM 975 C C . ARG A 1 130 ? -8.338 0.298 2.288 1.00 93.38 130 ARG A C 1
ATOM 977 O O . ARG A 1 130 ? -9.109 -0.134 3.136 1.00 93.38 130 ARG A O 1
ATOM 984 N N . HIS A 1 131 ? -8.351 1.573 1.897 1.00 91.81 131 HIS A N 1
ATOM 985 C CA . HIS A 1 131 ? -9.309 2.541 2.427 1.00 91.81 131 HIS A CA 1
ATOM 986 C C . HIS A 1 131 ? -10.749 2.232 1.991 1.00 91.81 131 HIS A C 1
ATOM 988 O O . HIS A 1 131 ? -11.662 2.332 2.804 1.00 91.81 131 HIS A O 1
ATOM 994 N N . PHE A 1 132 ? -10.976 1.810 0.743 1.00 92.25 132 PHE A N 1
ATOM 995 C CA . PHE A 1 132 ? -12.297 1.342 0.306 1.00 92.25 132 PHE A CA 1
ATOM 996 C C . PHE A 1 132 ? -12.758 0.102 1.063 1.00 92.25 132 PHE A C 1
ATOM 998 O O . PHE A 1 132 ? -13.900 0.061 1.519 1.00 92.25 132 PHE A O 1
ATOM 1005 N N . ASP A 1 133 ? -11.872 -0.878 1.217 1.00 90.44 133 ASP A N 1
ATOM 1006 C CA . ASP A 1 133 ? -12.152 -2.110 1.949 1.00 90.44 133 ASP A CA 1
ATOM 1007 C C . ASP A 1 133 ? -12.521 -1.781 3.406 1.00 90.44 133 ASP A C 1
ATOM 1009 O O . ASP A 1 133 ? -13.541 -2.253 3.908 1.00 90.44 133 ASP A O 1
ATOM 1013 N N . GLN A 1 134 ? -11.779 -0.870 4.048 1.00 88.38 134 GLN A N 1
ATOM 1014 C CA . GLN A 1 134 ? -12.115 -0.339 5.372 1.00 88.38 134 GLN A CA 1
ATOM 1015 C C . GLN A 1 134 ? -13.497 0.318 5.382 1.00 88.38 134 GLN A C 1
ATOM 1017 O O . GLN A 1 134 ? -14.346 -0.079 6.171 1.00 88.38 134 GLN A O 1
ATOM 1022 N N . LEU A 1 135 ? -13.774 1.267 4.484 1.00 87.88 135 LEU A N 1
ATOM 1023 C CA . LEU A 1 135 ? -15.075 1.944 4.422 1.00 87.88 135 LEU A CA 1
ATOM 1024 C C . LEU A 1 135 ? -16.238 0.971 4.203 1.00 87.88 135 LEU A C 1
ATOM 1026 O O . LEU A 1 135 ? -17.321 1.180 4.746 1.00 87.88 135 LEU A O 1
ATOM 1030 N N . ARG A 1 136 ? -16.030 -0.094 3.423 1.00 89.44 136 ARG A N 1
ATOM 1031 C CA . ARG A 1 136 ? -17.035 -1.136 3.198 1.00 89.44 136 ARG A CA 1
ATOM 1032 C C . ARG A 1 136 ? -17.338 -1.903 4.480 1.00 89.44 136 ARG A C 1
ATOM 1034 O O . ARG A 1 136 ? -18.509 -2.138 4.759 1.00 89.44 136 ARG A O 1
ATOM 1041 N N . VAL A 1 137 ? -16.312 -2.237 5.264 1.00 87.50 137 VAL A N 1
ATOM 1042 C CA . VAL A 1 137 ? -16.471 -2.878 6.579 1.00 87.50 137 VAL A CA 1
ATOM 1043 C C . VAL A 1 137 ? -17.251 -1.974 7.542 1.00 87.50 137 VAL A C 1
ATOM 1045 O O . VAL A 1 137 ? -18.077 -2.467 8.305 1.00 87.50 137 VAL A O 1
ATOM 1048 N N . LEU A 1 138 ? -17.070 -0.650 7.466 1.00 88.31 138 LEU A N 1
ATOM 1049 C CA . LEU A 1 138 ? -17.752 0.293 8.363 1.00 88.31 138 LEU A CA 1
ATOM 1050 C C . LEU A 1 138 ? -19.251 0.464 8.080 1.00 88.31 138 LEU A C 1
ATOM 1052 O O . LEU A 1 138 ? -19.977 0.893 8.973 1.00 88.31 138 LEU A O 1
ATOM 1056 N N . LYS A 1 139 ? -19.735 0.143 6.869 1.00 88.25 139 LYS A N 1
ATOM 1057 C CA . LYS A 1 139 ? -21.146 0.366 6.493 1.00 88.25 139 LYS A CA 1
ATOM 1058 C C . LYS A 1 139 ? -22.144 -0.386 7.378 1.00 88.25 139 LYS A C 1
ATOM 1060 O O . LYS A 1 139 ? -23.260 0.087 7.541 1.00 88.25 139 LYS A O 1
ATOM 1065 N N . ASN A 1 140 ? -21.739 -1.518 7.951 1.00 87.31 140 ASN A N 1
ATOM 1066 C CA . ASN A 1 140 ? -22.610 -2.395 8.739 1.00 87.31 140 ASN A CA 1
ATOM 1067 C C . ASN A 1 140 ? -22.272 -2.376 10.239 1.00 87.31 140 ASN A C 1
ATOM 1069 O O . ASN A 1 140 ? -22.562 -3.331 10.959 1.00 87.31 140 ASN A O 1
ATOM 1073 N N . VAL A 1 141 ? -21.611 -1.322 10.724 1.00 95.19 141 VAL A N 1
ATOM 1074 C CA . VAL A 1 141 ? -21.228 -1.236 12.137 1.00 95.19 141 VAL A CA 1
ATOM 1075 C C . VAL A 1 141 ? -22.447 -0.883 12.986 1.00 95.19 141 VAL A C 1
ATOM 1077 O O . VAL A 1 141 ? -23.044 0.180 12.836 1.00 95.19 141 VAL A O 1
ATOM 1080 N N . ARG A 1 142 ? -22.792 -1.775 13.919 1.00 95.00 142 ARG A N 1
ATOM 1081 C CA . ARG A 1 142 ? -23.846 -1.555 14.918 1.00 95.00 142 ARG A CA 1
ATOM 1082 C C . ARG A 1 142 ? -23.320 -0.629 16.017 1.00 95.00 142 ARG A C 1
ATOM 10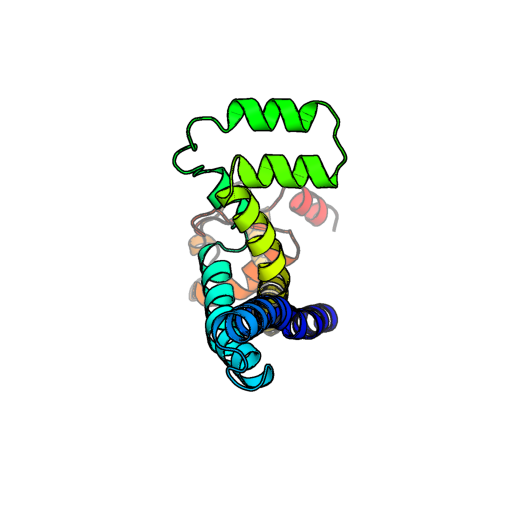84 O O . ARG A 1 142 ? -22.547 -1.075 16.865 1.00 95.00 142 ARG A O 1
ATOM 1091 N N . LEU A 1 143 ? -23.728 0.641 16.014 1.00 95.69 143 LEU A N 1
ATOM 1092 C CA . LEU A 1 143 ? -23.261 1.638 16.991 1.00 95.69 143 LEU A CA 1
ATOM 1093 C C . LEU A 1 143 ? -23.621 1.270 18.440 1.00 95.69 143 LEU A C 1
ATOM 1095 O O . LEU A 1 143 ? -22.812 1.490 19.338 1.00 95.69 143 LEU A O 1
ATOM 1099 N N . ASP A 1 144 ? -24.753 0.599 18.662 1.00 96.38 144 ASP A N 1
ATOM 1100 C CA . ASP A 1 144 ? -25.124 0.080 19.988 1.00 96.38 144 ASP A CA 1
ATOM 1101 C C . ASP A 1 144 ? -24.108 -0.941 20.511 1.00 96.38 144 ASP A C 1
ATOM 1103 O O . ASP A 1 144 ? -23.814 -1.015 21.702 1.00 96.38 144 ASP A O 1
ATOM 1107 N N . ARG A 1 145 ? -23.517 -1.736 19.611 1.00 96.56 145 ARG A N 1
ATOM 1108 C CA . ARG A 1 145 ? -22.472 -2.685 19.996 1.00 96.56 145 ARG A CA 1
ATOM 1109 C C . ARG A 1 145 ? -21.153 -1.974 20.288 1.00 96.56 145 ARG A C 1
ATOM 1111 O O . ARG A 1 145 ? -20.435 -2.398 21.189 1.00 96.56 145 ARG A O 1
ATOM 1118 N N . VAL A 1 146 ? -20.852 -0.890 19.566 1.00 96.69 146 VAL A N 1
ATOM 1119 C CA . VAL A 1 146 ? -19.683 -0.033 19.828 1.00 96.69 146 VAL A CA 1
ATOM 1120 C C . VAL A 1 146 ? -19.754 0.538 21.246 1.00 96.69 146 VAL A C 1
ATOM 1122 O O . VAL A 1 146 ? -18.776 0.422 21.983 1.00 96.69 146 VAL A O 1
ATOM 1125 N N . SER A 1 147 ? -20.900 1.099 21.651 1.00 96.56 147 SER A N 1
ATOM 1126 C CA . SER A 1 147 ? -21.069 1.679 22.990 1.00 96.56 147 SER A CA 1
ATOM 1127 C C . SER A 1 147 ? -20.926 0.623 24.087 1.00 96.56 147 SER A C 1
ATOM 1129 O O . SER A 1 147 ? -20.151 0.819 25.018 1.00 96.56 147 SER A O 1
ATOM 1131 N N . GLN A 1 148 ? -21.557 -0.544 23.930 1.00 96.50 148 GLN A N 1
ATOM 1132 C CA . GLN A 1 148 ? -21.402 -1.663 24.866 1.00 96.50 148 GLN A CA 1
ATOM 1133 C C . GLN A 1 148 ? -19.944 -2.112 25.008 1.00 96.50 148 GLN A C 1
ATOM 1135 O O . GLN A 1 148 ? -19.476 -2.351 26.121 1.00 96.50 148 GLN A O 1
ATOM 1140 N N . LEU A 1 149 ? -19.217 -2.237 23.892 1.00 96.94 149 LEU A N 1
ATOM 1141 C CA . LEU A 1 149 ? -17.814 -2.653 23.894 1.00 96.94 149 LEU A CA 1
ATOM 1142 C C . LEU A 1 149 ? -16.942 -1.600 24.591 1.00 96.94 149 LEU A C 1
ATOM 1144 O O . LEU A 1 149 ? -16.101 -1.952 25.419 1.00 96.94 149 LEU A O 1
ATOM 1148 N N . LEU A 1 150 ? -17.187 -0.312 24.337 1.00 96.81 150 LEU A N 1
ATOM 1149 C CA . LEU A 1 150 ? -16.522 0.783 25.044 1.00 96.81 150 LEU A CA 1
ATOM 1150 C C . LEU A 1 150 ? -16.813 0.758 26.548 1.00 96.81 150 LEU A C 1
ATOM 1152 O O . LEU A 1 150 ? -15.872 0.857 27.330 1.00 96.81 150 LEU A O 1
ATOM 1156 N N . SER A 1 151 ? -18.061 0.541 26.972 1.00 95.88 151 SER A N 1
ATOM 1157 C CA . SER A 1 151 ? -18.408 0.399 28.393 1.00 95.88 151 SER A CA 1
ATOM 1158 C C . SER A 1 151 ? -17.692 -0.795 29.037 1.00 95.88 151 SER A C 1
ATOM 1160 O O . SER A 1 151 ? -17.130 -0.675 30.127 1.00 95.88 151 SER A O 1
ATOM 1162 N N . GLN A 1 152 ? -17.634 -1.940 28.346 1.00 96.00 152 GLN A N 1
ATOM 1163 C CA . GLN A 1 152 ? -16.909 -3.126 28.814 1.00 96.00 152 GLN A CA 1
ATOM 1164 C C . GLN A 1 152 ? -15.396 -2.897 28.924 1.00 96.00 152 GLN A C 1
ATOM 1166 O O . GLN A 1 152 ? -14.763 -3.450 29.831 1.00 96.00 152 GLN A O 1
ATOM 1171 N N . LEU A 1 15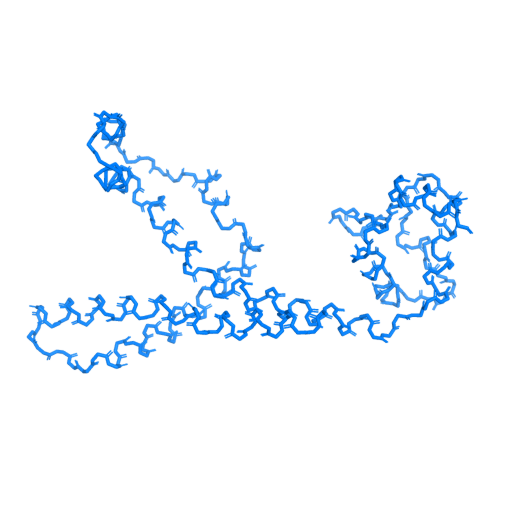3 ? -14.811 -2.127 28.003 1.00 96.25 153 LEU A N 1
ATOM 1172 C CA . LEU A 1 153 ? -13.398 -1.753 28.027 1.00 96.25 153 LEU A CA 1
ATOM 1173 C C . LEU A 1 153 ? -13.101 -0.672 29.068 1.00 96.25 153 LEU A C 1
ATOM 1175 O O . LEU A 1 153 ? -12.031 -0.703 29.660 1.00 96.25 153 LEU A O 1
ATOM 1179 N N . MET A 1 154 ? -14.020 0.257 29.328 1.00 96.56 154 MET A N 1
ATOM 1180 C CA . MET A 1 154 ? -13.874 1.263 30.383 1.00 96.56 154 MET A CA 1
ATOM 1181 C C . MET A 1 154 ? -13.891 0.640 31.776 1.00 96.56 154 MET A C 1
ATOM 1183 O O . MET A 1 154 ? -13.101 1.041 32.628 1.00 96.56 154 MET A O 1
ATOM 1187 N N . ALA A 1 155 ? -14.753 -0.358 31.985 1.00 95.88 155 ALA A N 1
ATOM 1188 C CA . ALA A 1 155 ? -14.871 -1.071 33.254 1.00 95.88 155 ALA A CA 1
ATOM 1189 C C . ALA A 1 155 ? -13.599 -1.853 33.639 1.00 95.88 155 ALA A C 1
ATOM 1191 O O . ALA A 1 155 ? -13.426 -2.213 34.798 1.00 95.88 155 ALA A O 1
ATOM 1192 N N . SER A 1 156 ? -12.701 -2.117 32.684 1.00 94.00 156 SER A N 1
ATOM 1193 C CA . SER A 1 156 ? -11.419 -2.788 32.916 1.00 94.00 156 SER A CA 1
ATOM 1194 C C . SER A 1 156 ? -10.266 -1.827 32.673 1.00 94.00 156 SER A C 1
ATOM 1196 O O . SER A 1 156 ? -10.229 -1.157 31.651 1.00 94.00 156 SER A O 1
ATOM 1198 N N . SER A 1 157 ? -9.267 -1.760 33.549 1.00 90.00 157 SER A N 1
ATOM 1199 C CA . SER A 1 157 ? -8.006 -1.058 33.244 1.00 90.00 157 SER A CA 1
ATOM 1200 C C . SER A 1 157 ? -7.073 -1.880 32.348 1.00 90.00 157 SER A C 1
ATOM 1202 O O . SER A 1 157 ? -6.166 -1.328 31.730 1.00 90.00 157 SER A O 1
ATOM 1204 N N . GLN A 1 158 ? -7.317 -3.186 32.242 1.00 94.31 158 GLN A N 1
ATOM 1205 C CA . GLN A 1 158 ? -6.446 -4.140 31.567 1.00 94.31 158 GLN A CA 1
ATOM 1206 C C . GLN A 1 158 ? -6.934 -4.483 30.157 1.00 94.31 158 GLN A C 1
ATOM 1208 O O . GLN A 1 158 ? -8.125 -4.375 29.844 1.00 94.31 158 GLN A O 1
ATOM 1213 N N . ALA A 1 159 ? -5.986 -4.922 29.326 1.00 95.25 159 ALA A N 1
ATOM 1214 C CA . ALA A 1 159 ? -6.232 -5.471 28.000 1.00 95.25 159 ALA A CA 1
ATOM 1215 C C . ALA A 1 159 ? -7.193 -6.665 28.075 1.00 95.25 159 ALA A C 1
ATOM 1217 O O . ALA A 1 159 ? -6.940 -7.595 28.839 1.00 95.25 159 ALA A O 1
ATOM 1218 N N . LYS A 1 160 ? -8.251 -6.665 27.261 1.00 96.81 160 LYS A N 1
ATOM 1219 C CA . LYS A 1 160 ? -9.207 -7.780 27.191 1.00 96.81 160 LYS A CA 1
ATOM 1220 C C . LYS A 1 160 ? -8.962 -8.634 25.966 1.00 96.81 160 LYS A C 1
ATOM 1222 O O . LYS A 1 160 ? -8.640 -8.106 24.899 1.00 96.81 160 LYS A O 1
ATOM 1227 N N . SER A 1 161 ? -9.126 -9.944 26.113 1.00 96.06 161 SER A N 1
ATOM 1228 C CA . SER A 1 161 ? -9.059 -10.849 24.969 1.00 96.06 161 SER A CA 1
ATOM 1229 C C . SER A 1 161 ? -10.288 -10.684 24.064 1.00 96.06 161 SER A C 1
ATOM 1231 O O . SER A 1 161 ? -11.367 -10.307 24.522 1.00 96.06 161 SER A O 1
ATOM 1233 N N . LEU A 1 162 ? -10.165 -10.999 22.769 1.00 94.38 162 LEU A N 1
ATOM 1234 C CA . LEU A 1 162 ? -11.316 -10.982 21.850 1.00 94.38 162 LEU A CA 1
ATOM 1235 C C . LEU A 1 162 ? -12.470 -11.876 22.325 1.00 94.38 162 LEU A C 1
ATOM 1237 O O . LEU A 1 162 ? -13.631 -11.548 22.097 1.00 94.38 162 LEU A O 1
ATOM 1241 N N . GLY A 1 163 ? -12.155 -12.999 22.980 1.00 94.88 163 GLY A N 1
ATOM 1242 C CA . GLY A 1 163 ? -13.157 -13.921 23.515 1.00 94.88 163 GLY A CA 1
ATOM 1243 C C . GLY A 1 163 ? -13.991 -13.301 24.635 1.00 94.88 163 GLY A C 1
ATOM 1244 O O . GLY A 1 163 ? -15.205 -13.458 24.635 1.00 94.88 163 GLY A O 1
ATOM 1245 N N . GLU A 1 164 ? -13.361 -12.544 25.536 1.00 95.88 164 GLU A N 1
ATOM 1246 C CA . GLU A 1 164 ? -14.046 -11.838 26.631 1.00 95.88 164 GLU A CA 1
ATOM 1247 C C . GLU A 1 164 ? -14.933 -10.688 26.149 1.00 95.88 164 GLU A C 1
ATOM 1249 O O . GLU A 1 164 ? -15.882 -10.310 26.833 1.00 95.88 164 GLU A O 1
ATOM 1254 N N . LEU A 1 165 ? -14.606 -10.105 24.993 1.00 96.06 165 LEU A N 1
ATOM 1255 C CA . LEU A 1 165 ? -15.378 -9.013 24.403 1.00 96.06 165 LEU A CA 1
ATOM 1256 C C . LEU A 1 165 ? -16.605 -9.505 23.628 1.00 96.06 165 LEU A C 1
ATOM 1258 O O . LEU A 1 165 ? -17.531 -8.721 23.424 1.00 96.06 165 LEU A O 1
ATOM 1262 N N . CYS A 1 166 ? -16.634 -10.771 23.199 1.00 96.00 166 CYS A N 1
ATOM 1263 C CA . CYS A 1 166 ? -17.777 -11.346 22.488 1.00 96.00 166 CYS A CA 1
ATOM 1264 C C . CYS A 1 166 ? -18.966 -11.541 23.438 1.00 96.00 166 CYS A C 1
ATOM 1266 O O . CYS A 1 166 ? -18.820 -12.025 24.561 1.00 96.00 166 CYS A O 1
ATOM 1268 N N . HIS A 1 167 ? -20.168 -11.187 22.984 1.00 94.31 167 HIS A N 1
ATOM 1269 C CA . HIS A 1 167 ? -21.385 -11.517 23.719 1.00 94.31 167 HIS A CA 1
ATOM 1270 C C . HIS A 1 167 ? -21.702 -13.020 23.624 1.00 94.31 167 HIS A C 1
ATOM 1272 O O . HIS A 1 167 ? -21.211 -13.719 22.735 1.00 94.31 167 HIS A O 1
ATOM 1278 N N . LYS A 1 168 ? -22.557 -13.540 24.517 1.00 93.69 168 LYS A N 1
ATOM 1279 C CA . LYS A 1 168 ? -23.032 -14.929 24.417 1.00 93.69 168 LYS A CA 1
ATOM 1280 C C . LYS A 1 168 ? -23.730 -15.133 23.066 1.00 93.69 168 LYS A C 1
ATOM 1282 O O . LYS A 1 168 ? -24.707 -14.452 22.775 1.00 93.69 168 LYS A O 1
ATOM 1287 N N . GLY A 1 169 ? -23.215 -16.060 22.257 1.00 93.81 169 GLY A N 1
ATOM 1288 C CA . GLY A 1 169 ? -23.732 -16.361 20.916 1.00 93.81 169 GLY A CA 1
ATOM 1289 C C . GLY A 1 169 ? -23.225 -15.446 19.794 1.00 93.81 169 GLY A C 1
ATOM 1290 O O . GLY A 1 169 ? -23.574 -15.676 18.642 1.00 93.81 169 GLY A O 1
ATOM 1291 N N . GLU A 1 170 ? -22.396 -14.443 20.094 1.00 96.06 170 GLU A N 1
ATOM 1292 C CA . GLU A 1 170 ? -21.751 -13.603 19.079 1.00 96.06 170 GLU A CA 1
ATOM 1293 C C . GLU A 1 170 ? -20.471 -14.278 18.569 1.00 96.06 170 GLU A C 1
ATOM 1295 O O . GLU A 1 170 ? -19.647 -14.753 19.357 1.00 96.06 170 GLU A O 1
ATOM 1300 N N . SER A 1 171 ? -20.285 -14.317 17.248 1.00 95.31 171 SER A N 1
ATOM 1301 C CA . SER A 1 171 ? -19.047 -14.821 16.657 1.00 95.31 171 SER A CA 1
ATOM 1302 C C . SER A 1 171 ? -17.959 -13.749 16.696 1.00 95.31 171 SER A C 1
ATOM 1304 O O . SER A 1 171 ? -18.225 -12.554 16.575 1.00 95.31 171 SER A O 1
ATOM 1306 N N . ARG A 1 172 ? -16.688 -14.170 16.749 1.00 93.81 172 ARG A N 1
ATOM 1307 C CA . ARG A 1 172 ? -15.542 -13.248 16.619 1.00 93.81 172 ARG A CA 1
ATOM 1308 C C . ARG A 1 172 ? -15.601 -12.435 15.324 1.00 93.81 172 ARG A C 1
ATOM 1310 O O . ARG A 1 172 ? -15.142 -11.298 15.305 1.00 93.81 172 ARG A O 1
ATOM 1317 N N . VAL A 1 173 ? -16.166 -13.009 14.260 1.00 92.00 173 VAL A N 1
ATOM 1318 C CA . VAL A 1 173 ? -16.311 -12.351 12.953 1.00 92.00 173 VAL A CA 1
ATOM 1319 C C . VAL A 1 173 ? -17.231 -11.129 13.043 1.00 92.00 173 VAL A C 1
ATOM 1321 O O . VAL A 1 173 ? -16.939 -10.107 12.424 1.00 92.00 173 VAL A O 1
ATOM 1324 N N . ASP A 1 174 ? -18.269 -11.188 13.879 1.00 92.62 174 ASP A N 1
ATOM 1325 C CA . ASP A 1 174 ? -19.236 -10.097 14.066 1.00 92.62 174 ASP A CA 1
ATOM 1326 C C . ASP A 1 174 ? -18.628 -8.902 14.816 1.00 92.62 174 ASP A C 1
ATOM 1328 O O . ASP A 1 174 ? -19.084 -7.764 14.676 1.00 92.62 174 ASP A O 1
ATOM 1332 N N . LEU A 1 175 ? -17.565 -9.149 15.590 1.00 93.69 175 LEU A N 1
ATOM 1333 C CA . LEU A 1 175 ? -16.847 -8.134 16.358 1.00 93.69 175 LEU A CA 1
ATOM 1334 C C . LEU A 1 175 ? -15.843 -7.347 15.499 1.00 93.69 175 LEU A C 1
ATOM 1336 O O . LEU A 1 175 ? -15.530 -6.197 15.813 1.00 93.69 175 LEU A O 1
ATOM 1340 N N . ILE A 1 176 ? -15.347 -7.937 14.402 1.00 92.38 176 ILE A N 1
ATOM 1341 C CA . ILE A 1 176 ? -14.307 -7.335 13.550 1.00 92.38 176 ILE A CA 1
ATOM 1342 C C . ILE A 1 176 ? -14.715 -5.943 13.045 1.00 92.38 176 ILE A C 1
ATOM 1344 O O . ILE A 1 176 ? -13.920 -5.019 13.220 1.00 92.38 176 ILE A O 1
ATOM 1348 N N . PRO A 1 177 ? -15.923 -5.718 12.485 1.00 93.50 177 PRO A N 1
ATOM 1349 C CA . PRO A 1 177 ? -16.315 -4.390 12.016 1.00 93.50 177 PRO A CA 1
ATOM 1350 C C . PRO A 1 177 ? -16.321 -3.335 13.126 1.00 93.50 177 PRO A C 1
ATOM 1352 O O . PRO A 1 177 ? -15.857 -2.217 12.911 1.00 93.50 177 PRO A O 1
ATOM 1355 N N . VAL A 1 178 ? -16.792 -3.702 14.323 1.00 95.69 178 VAL A N 1
ATOM 1356 C CA . VAL A 1 178 ? -16.851 -2.824 15.504 1.00 95.69 178 VAL A CA 1
ATOM 1357 C C . VAL A 1 178 ? -15.440 -2.437 15.954 1.00 95.69 178 VAL A C 1
ATOM 1359 O O . VAL A 1 178 ? -15.161 -1.263 16.190 1.00 95.69 178 VAL A O 1
ATOM 1362 N N . LEU A 1 179 ? -14.521 -3.403 16.013 1.00 94.94 179 LEU A N 1
ATOM 1363 C CA . LEU A 1 179 ? -13.125 -3.155 16.378 1.00 94.94 179 LEU A CA 1
ATOM 1364 C C . LEU A 1 179 ? -12.380 -2.357 15.308 1.00 94.94 179 LEU A C 1
ATOM 1366 O O . LEU A 1 179 ? -11.627 -1.444 15.637 1.00 94.94 179 LEU A O 1
ATOM 1370 N N . CYS A 1 180 ? -12.600 -2.654 14.026 1.00 92.50 180 CYS A N 1
ATOM 1371 C CA . CYS A 1 180 ? -12.051 -1.867 12.925 1.00 92.50 180 CYS A CA 1
ATOM 1372 C C . CYS A 1 180 ? -12.523 -0.413 12.994 1.00 92.50 180 CYS A C 1
ATOM 1374 O O . CYS A 1 180 ? -11.708 0.488 12.808 1.00 92.50 180 CYS A O 1
ATOM 1376 N N . TRP A 1 181 ? -13.802 -0.186 13.307 1.00 94.38 181 TRP A N 1
ATOM 1377 C CA . TRP A 1 181 ? -14.353 1.149 13.523 1.00 94.38 181 TRP A CA 1
ATOM 1378 C C . TRP A 1 181 ? -13.654 1.845 14.694 1.00 94.38 181 TRP A C 1
ATOM 1380 O O . TRP A 1 181 ? -13.066 2.907 14.514 1.00 94.38 181 TRP A O 1
ATOM 1390 N N . LEU A 1 182 ? -13.601 1.216 15.870 1.00 95.31 182 LEU A N 1
ATOM 1391 C CA . LEU A 1 182 ? -12.951 1.795 17.051 1.00 95.31 182 LEU A CA 1
ATOM 1392 C C . LEU A 1 182 ? -11.463 2.100 16.827 1.00 95.31 182 LEU A C 1
ATOM 1394 O O . LEU A 1 182 ? -10.975 3.145 17.257 1.00 95.31 182 LEU A O 1
ATOM 1398 N N . LYS A 1 183 ? -10.744 1.214 16.129 1.00 94.38 183 LYS A N 1
ATOM 1399 C CA . LYS A 1 183 ? -9.333 1.401 15.774 1.00 94.38 183 LYS A CA 1
ATOM 1400 C C . LYS A 1 183 ? -9.150 2.556 14.792 1.00 94.38 183 LYS A C 1
ATOM 1402 O O . LYS A 1 183 ? -8.217 3.336 14.950 1.00 94.38 183 LYS A O 1
ATOM 1407 N N . LEU A 1 184 ? -10.031 2.683 13.796 1.00 90.62 184 LEU A N 1
ATOM 1408 C CA . LEU A 1 184 ? -9.975 3.761 12.805 1.00 90.62 184 LEU A CA 1
ATOM 1409 C C . LEU A 1 184 ? -10.108 5.144 13.451 1.00 90.62 184 LEU A C 1
ATOM 1411 O O . LEU A 1 184 ? -9.410 6.071 13.053 1.00 90.62 184 LEU A O 1
ATOM 1415 N N . TYR A 1 185 ? -10.973 5.268 14.456 1.00 92.69 185 TYR A N 1
ATOM 1416 C CA . TYR A 1 185 ? -11.147 6.504 15.222 1.00 92.69 185 TYR A CA 1
ATOM 1417 C C . TYR A 1 185 ? -10.123 6.670 16.358 1.00 92.69 185 TYR A C 1
ATOM 1419 O O . TYR A 1 185 ? -10.223 7.615 17.135 1.00 92.69 185 TYR A O 1
ATOM 1427 N N . GLY A 1 186 ? -9.143 5.768 16.467 1.00 94.00 186 GLY A N 1
ATOM 1428 C CA . GLY A 1 186 ? -8.083 5.862 17.467 1.00 94.00 186 GLY A CA 1
ATOM 1429 C C . GLY A 1 186 ? -8.576 5.709 18.905 1.00 94.00 186 GLY A C 1
ATOM 1430 O O . GLY A 1 186 ? -7.966 6.273 19.802 1.00 94.00 186 GLY A O 1
ATOM 1431 N N . TRP A 1 187 ? -9.670 4.975 19.143 1.00 96.19 187 TRP A N 1
ATOM 1432 C CA . TRP A 1 187 ? -10.130 4.676 20.506 1.00 96.19 187 TRP A CA 1
ATOM 1433 C C . TRP A 1 187 ? -9.354 3.515 21.124 1.00 96.19 187 TRP A C 1
ATOM 1435 O O . TRP A 1 187 ? -9.056 3.516 22.318 1.00 96.19 187 TRP A O 1
ATOM 1445 N N . ILE A 1 188 ? -9.034 2.508 20.308 1.00 96.81 188 ILE A N 1
ATOM 1446 C CA . ILE A 1 188 ? -8.425 1.260 20.771 1.00 96.81 188 ILE A CA 1
ATOM 1447 C C . ILE A 1 188 ? -7.106 0.955 20.063 1.00 96.81 188 ILE A C 1
ATOM 1449 O O . ILE A 1 188 ? -6.944 1.185 18.862 1.00 96.81 188 ILE A O 1
ATOM 1453 N N . GLY A 1 189 ? -6.196 0.342 20.812 1.00 94.88 189 GLY A N 1
ATOM 1454 C CA . GLY A 1 189 ? -5.059 -0.410 20.309 1.00 94.88 189 GLY A CA 1
ATOM 1455 C C . GLY A 1 189 ? -5.393 -1.899 20.243 1.00 94.88 189 GLY A C 1
ATOM 1456 O O . GLY A 1 189 ? -6.125 -2.431 21.079 1.00 94.88 189 GLY A O 1
ATOM 1457 N N . VAL A 1 190 ? -4.839 -2.586 19.248 1.00 93.56 190 VAL A N 1
ATOM 1458 C CA . VAL A 1 190 ? -4.927 -4.044 19.119 1.00 93.56 190 VAL A CA 1
ATOM 1459 C C . VAL A 1 190 ? -3.504 -4.589 19.170 1.00 93.56 190 VAL A C 1
ATOM 1461 O O . VAL A 1 190 ? -2.637 -4.085 18.456 1.00 93.56 190 VAL A O 1
ATOM 1464 N N . SER A 1 191 ? -3.268 -5.583 20.028 1.00 91.75 191 SER A N 1
ATOM 1465 C CA . SER A 1 191 ? -1.989 -6.298 20.145 1.00 91.75 191 SER A CA 1
ATOM 1466 C C . SER A 1 191 ? -1.537 -6.853 18.789 1.00 91.75 191 SER A C 1
ATOM 1468 O O . SER A 1 191 ? -2.368 -7.179 17.941 1.00 91.75 191 SER A O 1
ATOM 1470 N N . GLY A 1 192 ? -0.224 -7.003 18.578 1.00 79.00 192 GLY A N 1
ATOM 1471 C CA . GLY A 1 192 ? 0.336 -7.507 17.316 1.00 79.00 192 GLY A CA 1
ATOM 1472 C C . GLY A 1 192 ? -0.190 -8.890 16.908 1.00 79.00 192 GLY A C 1
ATOM 1473 O O . GLY A 1 192 ? -0.330 -9.163 15.721 1.00 79.00 192 GLY A O 1
ATOM 1474 N N . HIS A 1 193 ? -0.577 -9.725 17.880 1.00 85.44 193 HIS A N 1
ATOM 1475 C CA . HIS A 1 193 ? -1.179 -11.045 17.640 1.00 85.44 193 HIS A CA 1
ATOM 1476 C C . HIS A 1 193 ? -2.703 -10.988 17.436 1.00 85.44 193 HIS A C 1
ATOM 1478 O O . HIS A 1 193 ? -3.353 -12.018 17.292 1.00 85.44 193 HIS A O 1
ATOM 1484 N N . SER A 1 194 ? -3.288 -9.786 17.423 1.00 79.62 194 SER A N 1
ATOM 1485 C CA . SER A 1 194 ? -4.732 -9.547 17.326 1.00 79.62 194 SER A CA 1
ATOM 1486 C C . SER A 1 194 ? -5.563 -10.263 18.394 1.00 79.62 194 SER A C 1
ATOM 1488 O O . SER A 1 194 ? -6.747 -10.500 18.202 1.00 79.62 194 SER A O 1
ATOM 1490 N N . ASP A 1 195 ? -4.955 -10.606 19.527 1.00 90.44 195 ASP A N 1
ATOM 1491 C CA . ASP A 1 195 ? -5.575 -11.375 20.605 1.00 90.44 195 ASP A CA 1
ATOM 1492 C C . ASP A 1 195 ? -6.205 -10.475 21.672 1.00 90.44 195 ASP A C 1
ATOM 1494 O O . ASP A 1 195 ? -7.251 -10.808 22.233 1.00 90.44 195 ASP A O 1
ATOM 1498 N N . LYS A 1 196 ? -5.573 -9.324 21.922 1.00 94.44 196 LYS A N 1
ATOM 1499 C CA . LYS A 1 196 ? -5.924 -8.383 22.982 1.00 94.44 196 LYS A CA 1
ATOM 1500 C C . LYS A 1 196 ? -6.262 -7.005 22.439 1.00 94.44 196 LYS A C 1
ATOM 1502 O O . LYS A 1 196 ? -5.584 -6.483 21.551 1.00 94.44 196 LYS A O 1
ATOM 1507 N N . VAL A 1 197 ? -7.279 -6.401 23.040 1.00 96.25 197 VAL A N 1
ATOM 1508 C CA . VAL A 1 197 ? -7.750 -5.048 22.748 1.00 96.25 197 VAL A CA 1
ATOM 1509 C C . VAL A 1 197 ? -7.563 -4.178 23.985 1.00 96.25 197 VAL A C 1
ATOM 1511 O O . VAL A 1 197 ? -7.919 -4.571 25.099 1.00 96.25 197 VAL A O 1
ATOM 1514 N N . ILE A 1 198 ? -6.990 -2.995 23.784 1.00 96.31 198 ILE A N 1
ATOM 1515 C CA . ILE A 1 198 ? -6.682 -2.028 24.838 1.00 96.31 198 ILE A CA 1
ATOM 1516 C C . ILE A 1 198 ? -7.336 -0.703 24.472 1.00 96.31 198 ILE A C 1
ATOM 1518 O O . ILE A 1 198 ? -7.188 -0.229 23.352 1.00 96.31 198 ILE A O 1
ATOM 1522 N N . LEU A 1 199 ? -8.043 -0.093 25.417 1.00 96.81 199 LEU A N 1
ATOM 1523 C CA . LEU A 1 199 ? -8.556 1.268 25.277 1.00 96.81 199 LEU A CA 1
ATOM 1524 C C . LEU A 1 199 ? -7.455 2.261 25.663 1.00 96.81 199 LEU A C 1
ATOM 1526 O O . LEU A 1 199 ? -6.903 2.142 26.762 1.00 96.81 199 LEU A O 1
ATOM 1530 N N . PHE A 1 200 ? -7.142 3.219 24.788 1.00 96.50 200 PHE A N 1
ATOM 1531 C CA . PHE A 1 200 ? -6.106 4.216 25.068 1.00 96.50 200 PHE A CA 1
ATOM 1532 C C . PHE A 1 200 ? -6.481 5.105 26.263 1.00 96.50 200 PHE A C 1
ATOM 1534 O O . PHE A 1 200 ? -7.660 5.328 26.542 1.00 96.50 200 PHE A O 1
ATOM 1541 N N . SER A 1 201 ? -5.475 5.620 26.975 1.00 95.06 201 SER A N 1
ATOM 1542 C CA . SER A 1 201 ? -5.668 6.522 28.119 1.00 95.06 201 SER A CA 1
ATOM 1543 C C . SER A 1 201 ? -6.427 7.787 27.715 1.00 95.06 201 SER A C 1
ATOM 1545 O O . SER A 1 201 ? -7.472 8.072 28.287 1.00 95.06 201 SER A O 1
ATOM 1547 N N . GLU A 1 202 ? -5.992 8.461 26.649 1.00 94.81 202 GLU A N 1
ATOM 1548 C CA . GLU A 1 202 ? -6.653 9.669 26.132 1.00 94.81 202 GLU A CA 1
ATOM 1549 C C . GLU A 1 202 ? -8.129 9.431 25.781 1.00 94.81 202 GLU A C 1
ATOM 1551 O O . GLU A 1 202 ? -8.996 10.276 25.998 1.00 94.81 202 GLU A O 1
ATOM 1556 N N . SER A 1 203 ? -8.428 8.252 25.239 1.00 94.56 203 SER A N 1
ATOM 1557 C CA . SER A 1 203 ? -9.780 7.828 24.892 1.00 94.56 203 SER A CA 1
ATOM 1558 C C . SER A 1 203 ? -10.651 7.604 26.127 1.00 94.56 203 SER A C 1
ATOM 1560 O O . SER A 1 203 ? -11.829 7.956 26.110 1.00 94.56 203 SER A O 1
ATOM 1562 N N . ARG A 1 204 ? -10.084 7.064 27.216 1.00 93.75 204 ARG A N 1
ATOM 1563 C CA . ARG A 1 204 ? -10.786 6.939 28.505 1.00 93.75 204 ARG A CA 1
ATOM 1564 C C . ARG A 1 204 ? -11.134 8.302 29.077 1.00 93.75 204 ARG A C 1
ATOM 1566 O O . ARG A 1 204 ? -12.249 8.474 29.557 1.00 9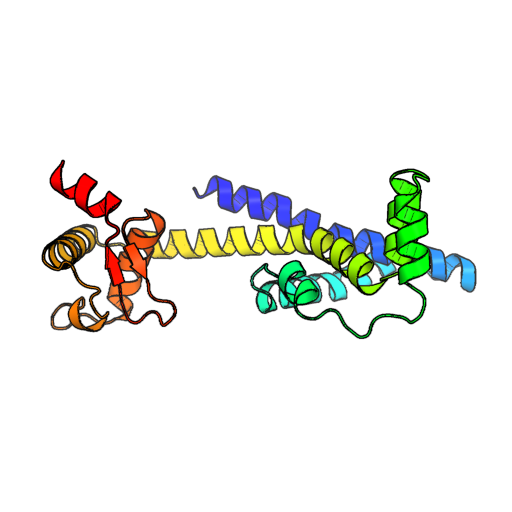3.75 204 ARG A O 1
ATOM 1573 N N . ASP A 1 205 ? -10.202 9.244 29.026 1.00 95.31 205 ASP A N 1
ATOM 1574 C CA . ASP A 1 205 ? -10.407 10.575 29.593 1.00 95.31 205 ASP A CA 1
ATOM 1575 C C . ASP A 1 205 ? -11.498 11.330 28.827 1.00 95.31 205 ASP A C 1
ATOM 1577 O O . ASP A 1 205 ? -12.399 11.900 29.441 1.00 95.31 205 ASP A O 1
ATOM 1581 N N . LYS A 1 206 ? -11.510 11.219 27.490 1.00 94.06 206 LYS A N 1
ATOM 1582 C CA . LYS A 1 206 ? -12.593 11.748 26.644 1.00 94.06 206 LYS A CA 1
ATOM 1583 C C . LYS A 1 206 ? -13.957 11.136 26.967 1.00 94.06 206 LYS A C 1
ATOM 1585 O O . LYS A 1 206 ? -14.940 11.863 26.991 1.00 94.06 206 LYS A O 1
ATOM 1590 N N . LEU A 1 207 ? -14.027 9.826 27.222 1.00 92.88 207 LEU A N 1
ATOM 1591 C CA . LEU A 1 207 ? -15.288 9.150 27.559 1.00 92.88 207 LEU A CA 1
ATOM 1592 C C . LEU A 1 207 ? -15.810 9.503 28.952 1.00 92.88 207 LEU A C 1
ATOM 1594 O O . LEU A 1 207 ? -17.012 9.475 29.158 1.00 92.88 207 LEU A O 1
ATOM 1598 N N . LYS A 1 208 ? -14.931 9.815 29.910 1.00 93.50 208 LYS A N 1
ATOM 1599 C CA . LYS A 1 208 ? -15.342 10.270 31.249 1.00 93.50 208 LYS A CA 1
ATOM 1600 C C . LYS A 1 208 ? -15.871 11.704 31.256 1.00 93.50 208 LYS A C 1
ATOM 1602 O O . LYS A 1 208 ? -16.576 12.073 32.187 1.00 93.50 208 LYS A O 1
ATOM 1607 N N . ALA A 1 209 ? -15.460 12.508 30.278 1.00 93.19 209 ALA A N 1
ATOM 1608 C CA . ALA A 1 209 ? -15.858 13.905 30.150 1.00 93.19 209 ALA A CA 1
ATOM 1609 C C . ALA A 1 209 ? -17.171 14.103 29.368 1.00 93.19 209 ALA A C 1
ATOM 1611 O O . ALA A 1 209 ? -17.692 15.216 29.364 1.00 93.19 209 ALA A O 1
ATOM 1612 N N . ALA A 1 210 ? -17.659 13.061 28.687 1.00 86.31 210 ALA A N 1
ATOM 1613 C CA . ALA A 1 210 ? -18.894 13.059 27.904 1.00 86.31 210 ALA A CA 1
ATOM 1614 C C . ALA A 1 210 ? -20.072 12.531 28.731 1.00 86.31 210 ALA A C 1
ATOM 1616 O O . ALA A 1 210 ? -21.184 13.071 28.548 1.00 86.31 210 ALA A O 1
#

Sequence (210 aa):
MQAIAWARIAFGVPLCFVPALVLGTMFWFAGSNLFGHWGDWTWYFWITAIVTIPLLFRLEVRTNGDYLGNVARDPGPSVPGGEMLAVAAHLGLGTLAGVGATTLANPRMAASGVTEIFLAGPRMVLNGKRHFDQLRVLKNVRLDRVSQLLSQLMASSQAKSLGELCHKGESRVDLIPVLCWLKLYGWIGVSGHSDKVILFSESRDKLKAA

pLDDT: mean 88.26, std 13.5, range [48.16, 98.44]

Secondary structure (DSSP, 8-state):
-HHHHHHHHHHHHHHTTHHHHHHHHHHHHHHHHHHS--S-HHHHHHHHHHHHHHHHHHHHHHHTT-HHHHHHHS--PPPTTHHHHHHHHHTTS-HHHHHHHHHHH-HHHHHHHHHHHHHHHHHHHHHHHHHHHHHHHHTT--HHHHHHHHHHHHT-SSPEEHHHHSPTT--HHHHHHHHHHHHHTTSEEE-TTS-EEEE-HHHHHHHH--

Radius of gyration: 25.02 Å; chains: 1; bounding box: 62×35×69 Å

Foldseek 3Di:
DLVLLVVLLVVLVVLLLVQLLVQLVVVQVVCCVPPVHDDDSVVSSVVSSVPRSVVLLVQCVVCVLCQLVVCVVCVDDFDPPLVVLQVVLVPDPDPVVVLVSNCVRRVSNVVSVVSNSSSSSSVSNVVSVVVVVLVVLQPPDDVVLLVVLVVVQLVDQDWDFLVVSADVVGDSVNCVSSVSVCVVVVQWDADPVSGTIHGDPVNSVVVVVD